Protein AF-A0A254QKP4-F1 (afdb_monomer_lite)

Foldseek 3Di:
DDDDDDDDDPPPPPPPPFDAPDPDDPPLAQDPDDQFWLDEFAEEAQAEEEPQPPDRQDAPCDPVNQVVLQVVVQLQCCQQLVNSYGNPHYYYDGYFYFYADPLLAQAAQVRHGDDPVSHDPVQVRSQVRCCVVVVDPCVVRGQAYEYEYRAHRHNHHNDDVPDQKAQDDDLHYIYGHDDDHSLVVVLRNLVSSVDAAQKFWAAPVRHGDPDPRTDIGGNHDCQHSSHVRRHHDDPSSSVSSCSAPPDPPDPRGDGDDDAQDWDFDFSDRPPDPDGDDTDTDHPPVDPPDDPGDDDDDD

Structure (mmCIF, N/CA/C/O backbone):
data_AF-A0A254QKP4-F1
#
_entry.id   AF-A0A254QKP4-F1
#
loop_
_atom_site.group_PDB
_atom_site.id
_atom_site.type_symbol
_atom_site.label_atom_id
_atom_site.label_alt_id
_atom_site.label_comp_id
_atom_site.label_asym_id
_atom_site.label_entity_id
_atom_site.label_seq_id
_atom_site.pdbx_PDB_ins_code
_atom_site.Cartn_x
_atom_site.Cartn_y
_atom_site.Cartn_z
_atom_site.occupancy
_atom_site.B_iso_or_equiv
_atom_site.auth_seq_id
_atom_site.auth_comp_id
_atom_site.auth_asym_id
_atom_site.auth_atom_id
_atom_site.pdbx_PDB_model_num
ATOM 1 N N . MET A 1 1 ? 60.651 -3.752 -61.348 1.00 38.34 1 MET A N 1
ATOM 2 C CA . MET A 1 1 ? 60.145 -4.858 -60.509 1.00 38.34 1 MET A CA 1
ATOM 3 C C . MET A 1 1 ? 60.264 -4.429 -59.059 1.00 38.34 1 MET A C 1
ATOM 5 O O . MET A 1 1 ? 61.376 -4.367 -58.558 1.00 38.34 1 MET A O 1
ATOM 9 N N . PHE A 1 2 ? 59.153 -4.060 -58.426 1.00 30.05 2 PHE A N 1
ATOM 10 C CA . PHE A 1 2 ? 59.072 -3.836 -56.979 1.00 30.05 2 PHE A CA 1
ATOM 11 C C . PHE A 1 2 ? 58.239 -4.976 -56.385 1.00 30.05 2 PHE A C 1
ATOM 13 O O . PHE A 1 2 ? 57.226 -5.325 -56.997 1.00 30.05 2 PHE A O 1
ATOM 20 N N . PRO A 1 3 ? 58.629 -5.581 -55.250 1.00 44.28 3 PRO A N 1
ATOM 21 C CA . PRO A 1 3 ? 57.813 -6.605 -54.627 1.00 44.28 3 PRO A CA 1
ATOM 22 C C . PRO A 1 3 ? 56.710 -5.934 -53.802 1.00 44.28 3 PRO A C 1
ATOM 24 O O . PRO A 1 3 ? 56.975 -5.080 -52.956 1.00 44.28 3 PRO A O 1
ATOM 27 N N . SER A 1 4 ? 55.462 -6.320 -54.052 1.00 33.72 4 SER A N 1
ATOM 28 C CA . SER A 1 4 ? 54.332 -5.973 -53.193 1.00 33.72 4 SER A CA 1
ATOM 29 C C . SER A 1 4 ? 54.387 -6.828 -51.930 1.00 33.72 4 SER A C 1
ATOM 31 O O . SER A 1 4 ? 54.239 -8.046 -51.990 1.00 33.72 4 SER A O 1
ATOM 33 N N . ILE A 1 5 ? 54.599 -6.185 -50.783 1.00 38.22 5 ILE A N 1
ATOM 34 C CA . ILE A 1 5 ? 54.418 -6.800 -49.468 1.00 38.22 5 ILE A CA 1
ATOM 35 C C . ILE A 1 5 ? 52.927 -6.717 -49.135 1.00 38.22 5 ILE A C 1
ATOM 37 O O . ILE A 1 5 ? 52.384 -5.628 -48.961 1.00 38.22 5 ILE A O 1
ATOM 41 N N . VAL A 1 6 ? 52.263 -7.869 -49.053 1.00 37.41 6 VAL A N 1
ATOM 42 C CA . VAL A 1 6 ? 50.901 -7.984 -48.523 1.00 37.41 6 VAL A CA 1
ATOM 43 C C . VAL A 1 6 ? 51.013 -8.215 -47.016 1.00 37.41 6 VAL A C 1
ATOM 45 O O . VAL A 1 6 ? 51.364 -9.309 -46.580 1.00 37.41 6 VAL A O 1
ATOM 48 N N . LEU A 1 7 ? 50.740 -7.181 -46.214 1.00 35.66 7 LEU A N 1
ATOM 49 C CA . LEU A 1 7 ? 50.496 -7.342 -44.780 1.00 35.66 7 LEU A CA 1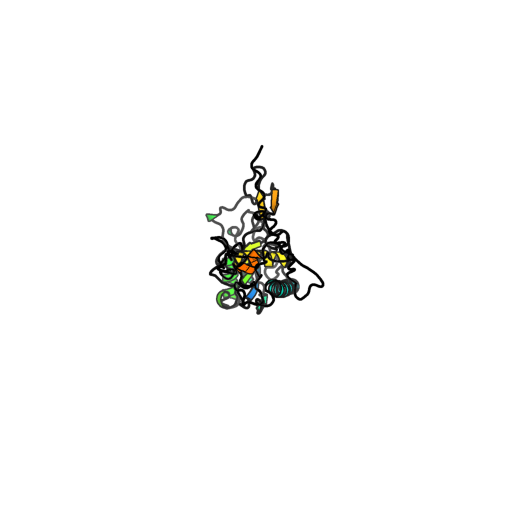
ATOM 50 C C . LEU A 1 7 ? 49.070 -7.873 -44.588 1.00 35.66 7 LEU A C 1
ATOM 52 O O . LEU A 1 7 ? 48.096 -7.141 -44.750 1.00 35.66 7 LEU A O 1
ATOM 56 N N . ALA A 1 8 ? 48.950 -9.149 -44.231 1.00 36.59 8 ALA A N 1
ATOM 57 C CA . ALA A 1 8 ? 47.710 -9.711 -43.717 1.00 36.59 8 ALA A CA 1
ATOM 58 C C . ALA A 1 8 ? 47.585 -9.359 -42.226 1.00 36.59 8 ALA A C 1
ATOM 60 O O . ALA A 1 8 ? 48.159 -10.024 -41.365 1.00 36.59 8 ALA A O 1
ATOM 61 N N . SER A 1 9 ? 46.845 -8.295 -41.919 1.00 37.78 9 SER A N 1
ATOM 62 C CA . SER A 1 9 ? 46.424 -7.998 -40.549 1.00 37.78 9 SER A CA 1
ATOM 63 C C . SER A 1 9 ? 45.329 -8.984 -40.145 1.00 37.78 9 SER A C 1
ATOM 65 O O . SER A 1 9 ? 44.168 -8.826 -40.517 1.00 37.78 9 SER A O 1
ATOM 67 N N . ALA A 1 10 ? 45.696 -10.014 -39.385 1.00 39.50 10 ALA A N 1
ATOM 68 C CA . ALA A 1 10 ? 44.742 -10.885 -38.712 1.00 39.50 10 ALA A CA 1
ATOM 69 C C . ALA A 1 10 ? 44.100 -10.123 -37.541 1.00 39.50 10 ALA A C 1
ATOM 71 O O . ALA A 1 10 ? 44.549 -10.211 -36.398 1.00 39.50 10 ALA A O 1
ATOM 72 N N . LEU A 1 11 ? 43.051 -9.351 -37.836 1.00 35.81 11 LEU A N 1
ATOM 73 C CA . LEU A 1 11 ? 42.113 -8.856 -36.832 1.00 35.81 11 LEU A CA 1
ATOM 74 C C . LEU A 1 11 ? 41.455 -10.073 -36.174 1.00 35.81 11 LEU A C 1
ATOM 76 O O . LEU A 1 11 ? 40.570 -10.705 -36.749 1.00 35.81 11 LEU A O 1
ATOM 80 N N . HIS A 1 12 ? 41.916 -10.420 -34.973 1.00 37.47 12 HIS A N 1
ATOM 81 C CA . HIS A 1 12 ? 41.166 -11.289 -34.077 1.00 37.47 12 HIS A CA 1
ATOM 82 C C . HIS A 1 12 ? 39.896 -10.535 -33.681 1.00 37.47 12 HIS A C 1
ATOM 84 O O . HIS A 1 12 ? 39.898 -9.731 -32.752 1.00 37.47 12 HIS A O 1
ATOM 90 N N . LEU A 1 13 ? 38.819 -10.766 -34.430 1.00 35.00 13 LEU A N 1
ATOM 91 C CA . LEU A 1 13 ? 37.468 -10.416 -34.020 1.00 35.00 13 LEU A CA 1
ATOM 92 C C . LEU A 1 13 ? 37.111 -11.327 -32.846 1.00 35.00 13 LEU A C 1
ATOM 94 O O . LEU A 1 13 ? 36.564 -12.414 -33.025 1.00 35.00 13 LEU A O 1
ATOM 98 N N . THR A 1 14 ? 37.450 -10.907 -31.629 1.00 39.75 14 THR A N 1
ATOM 99 C CA . THR A 1 14 ? 36.710 -11.374 -30.460 1.00 39.75 14 THR A CA 1
ATOM 100 C C . THR A 1 14 ? 35.249 -11.001 -30.703 1.00 39.75 14 THR A C 1
ATOM 102 O O . THR A 1 14 ? 34.983 -9.825 -30.966 1.00 39.75 14 THR A O 1
ATOM 105 N N . PRO A 1 15 ? 34.299 -11.956 -30.677 1.00 40.19 15 PRO A N 1
ATOM 106 C CA . PRO A 1 15 ? 32.891 -11.603 -30.766 1.00 40.19 15 PRO A CA 1
ATOM 107 C C . PRO A 1 15 ? 32.601 -10.579 -29.663 1.00 40.19 15 PRO A C 1
ATOM 109 O O . PRO A 1 15 ? 33.084 -10.778 -28.541 1.00 40.19 15 PRO A O 1
ATOM 112 N N . PRO A 1 16 ? 31.886 -9.478 -29.960 1.00 42.50 16 PRO A N 1
ATOM 113 C CA . PRO A 1 16 ? 31.532 -8.512 -28.937 1.00 42.50 16 PRO A CA 1
ATOM 114 C C . PRO A 1 16 ? 30.811 -9.275 -27.830 1.00 42.50 16 PRO A C 1
ATOM 116 O O . PRO A 1 16 ? 29.767 -9.891 -28.054 1.00 42.50 16 PRO A O 1
ATOM 119 N N . GLN A 1 17 ? 31.417 -9.310 -26.643 1.00 40.50 17 GLN A N 1
ATOM 120 C CA . GLN A 1 17 ? 30.717 -9.768 -25.456 1.00 40.50 17 GLN A CA 1
ATOM 121 C C . GLN A 1 17 ? 29.533 -8.820 -25.288 1.00 40.50 17 GLN A C 1
ATOM 123 O O . GLN A 1 17 ? 29.723 -7.650 -24.964 1.00 40.50 17 GLN A O 1
ATOM 128 N N . GLN A 1 18 ? 28.324 -9.317 -25.556 1.00 41.44 18 GLN A N 1
ATOM 129 C CA . GLN A 1 18 ? 27.081 -8.625 -25.244 1.00 41.44 18 GLN A CA 1
ATOM 130 C C . GLN A 1 18 ? 27.034 -8.402 -23.731 1.00 41.44 18 GLN A C 1
ATOM 132 O O . GLN A 1 18 ? 26.613 -9.269 -22.966 1.00 41.44 18 GLN A O 1
ATOM 137 N N . ALA A 1 19 ? 27.530 -7.254 -23.284 1.00 43.12 19 ALA A N 1
ATOM 138 C CA . ALA A 1 19 ? 27.384 -6.822 -21.910 1.00 43.12 19 ALA A CA 1
ATOM 139 C C . ALA A 1 19 ? 25.929 -6.386 -21.695 1.00 43.12 19 ALA A C 1
ATOM 141 O O . ALA A 1 19 ? 25.354 -5.666 -22.511 1.00 43.12 19 ALA A O 1
ATOM 142 N N . SER A 1 20 ? 25.306 -6.829 -20.605 1.00 39.97 20 SER A N 1
ATOM 143 C CA . SER A 1 20 ? 23.970 -6.373 -20.221 1.00 39.97 20 SER A CA 1
ATOM 144 C C . SER A 1 20 ? 23.995 -4.885 -19.857 1.00 39.97 20 SER A C 1
ATOM 146 O O . SER A 1 20 ? 24.768 -4.495 -18.982 1.00 39.97 20 SER A O 1
ATOM 148 N N . VAL A 1 21 ? 23.110 -4.074 -20.458 1.00 43.16 21 VAL A N 1
ATOM 149 C CA . VAL A 1 21 ? 22.977 -2.616 -20.192 1.00 43.16 21 VAL A CA 1
ATOM 150 C C . VAL A 1 21 ? 22.695 -2.322 -18.732 1.00 43.16 21 VAL A C 1
ATOM 152 O O . VAL A 1 21 ? 23.103 -1.295 -18.205 1.00 43.16 21 VAL A O 1
ATOM 155 N N . PHE A 1 22 ? 22.006 -3.241 -18.064 1.00 40.94 22 PHE A N 1
ATOM 156 C CA . PHE A 1 22 ? 21.721 -3.111 -16.655 1.00 40.94 22 PHE A CA 1
ATOM 157 C C . PHE A 1 22 ? 22.429 -4.212 -15.873 1.00 40.94 22 PHE A C 1
ATOM 159 O O . PHE A 1 22 ? 21.873 -5.277 -15.602 1.00 40.94 22 PHE A O 1
ATOM 166 N N . THR A 1 23 ? 23.678 -3.934 -15.510 1.00 42.44 23 THR A N 1
ATOM 167 C CA . THR A 1 23 ? 24.326 -4.637 -14.405 1.00 42.44 23 THR A CA 1
ATOM 168 C C . THR A 1 23 ? 24.043 -3.805 -13.157 1.00 42.44 23 THR A C 1
ATOM 170 O O . THR A 1 23 ? 24.632 -2.734 -13.031 1.00 42.44 23 THR A O 1
ATOM 173 N N . PRO A 1 24 ? 23.114 -4.212 -12.270 1.00 42.28 24 PRO A N 1
ATOM 174 C CA . PRO A 1 24 ? 22.868 -3.478 -11.034 1.00 42.28 24 PRO A CA 1
ATOM 175 C C . PRO A 1 24 ? 24.194 -3.231 -10.313 1.00 42.28 24 PRO A C 1
ATOM 177 O O . PRO A 1 24 ? 24.930 -4.192 -10.069 1.00 42.28 24 PRO A O 1
ATOM 180 N N . GLU A 1 25 ? 24.485 -1.979 -9.948 1.00 45.53 25 GLU A N 1
ATOM 181 C CA . GLU A 1 25 ? 25.622 -1.699 -9.070 1.00 45.53 25 GLU A CA 1
ATOM 182 C C . GLU A 1 25 ? 25.515 -2.557 -7.793 1.00 45.53 25 GLU A C 1
ATOM 184 O O . GLU A 1 25 ? 24.400 -2.934 -7.389 1.00 45.53 25 GLU A O 1
ATOM 189 N N . PRO A 1 26 ? 26.641 -2.891 -7.135 1.00 37.62 26 PRO A N 1
ATOM 190 C CA . PRO A 1 26 ? 26.638 -3.576 -5.846 1.00 37.62 26 PRO A CA 1
ATOM 191 C C . PRO A 1 26 ? 25.708 -2.873 -4.834 1.00 37.62 26 PRO A C 1
ATOM 193 O O . PRO A 1 26 ? 26.067 -1.871 -4.232 1.00 37.62 26 PRO A O 1
ATOM 196 N N . GLY A 1 27 ? 24.483 -3.389 -4.667 1.00 46.75 27 GLY A N 1
ATOM 197 C CA . GLY A 1 27 ? 23.422 -2.749 -3.873 1.00 46.75 27 GLY A CA 1
ATOM 198 C C . GLY A 1 27 ? 22.015 -2.880 -4.472 1.00 46.75 27 GLY A C 1
ATOM 199 O O . GLY A 1 27 ? 21.040 -2.982 -3.731 1.00 46.75 27 GLY A O 1
ATOM 200 N N . TYR A 1 28 ? 21.895 -3.012 -5.798 1.00 55.97 28 TYR A N 1
ATOM 201 C CA . TYR A 1 28 ? 20.612 -3.170 -6.505 1.00 55.97 28 TYR A CA 1
ATOM 202 C C . TYR A 1 28 ? 20.231 -4.633 -6.774 1.00 55.97 28 TYR A C 1
ATOM 204 O O . TYR A 1 28 ? 19.551 -4.959 -7.752 1.00 55.97 28 TYR A O 1
ATOM 212 N N . GLN A 1 29 ? 20.671 -5.549 -5.909 1.00 62.03 29 GLN A N 1
ATOM 213 C CA . GLN A 1 29 ? 20.284 -6.952 -6.025 1.00 62.03 29 GLN A CA 1
ATOM 214 C C . GLN A 1 29 ? 18.762 -7.091 -5.918 1.00 62.03 29 GLN A C 1
ATOM 216 O O . GLN A 1 29 ? 18.110 -6.397 -5.129 1.00 62.03 29 GLN A O 1
ATOM 221 N N . ARG A 1 30 ? 18.197 -8.020 -6.699 1.00 66.12 30 ARG A N 1
ATOM 222 C CA . ARG A 1 30 ? 16.796 -8.418 -6.532 1.00 66.12 30 ARG A CA 1
ATOM 223 C C . ARG A 1 30 ? 16.612 -8.859 -5.074 1.00 66.12 30 ARG A C 1
ATOM 225 O O . ARG A 1 30 ? 17.351 -9.743 -4.627 1.00 66.12 30 ARG A O 1
ATOM 232 N N . PRO A 1 31 ? 15.712 -8.227 -4.303 1.00 60.78 31 PRO A N 1
ATOM 233 C CA . PRO A 1 31 ? 15.546 -8.563 -2.899 1.00 60.78 31 PRO A CA 1
ATOM 234 C C . PRO A 1 31 ? 15.196 -10.050 -2.759 1.00 60.78 31 PRO A C 1
ATOM 236 O O . PRO A 1 31 ? 14.347 -10.572 -3.476 1.00 60.78 31 PRO A O 1
ATOM 239 N N . LYS A 1 32 ? 15.847 -10.745 -1.815 1.00 56.53 32 LYS A N 1
ATOM 240 C CA . LYS A 1 32 ? 15.646 -12.191 -1.571 1.00 56.53 32 LYS A CA 1
ATOM 241 C C . LYS A 1 32 ? 14.238 -12.552 -1.038 1.00 56.53 32 LYS A C 1
ATOM 243 O O . LYS A 1 32 ? 13.942 -13.727 -0.876 1.00 56.53 32 LYS A O 1
ATOM 248 N N . ASN A 1 33 ? 13.382 -11.564 -0.760 1.00 49.22 33 ASN A N 1
ATOM 249 C CA . ASN A 1 33 ? 12.117 -11.638 -0.010 1.00 49.22 33 ASN A CA 1
ATOM 250 C C . ASN A 1 33 ? 11.083 -10.689 -0.672 1.00 49.22 33 ASN A C 1
ATOM 252 O O . ASN A 1 33 ? 11.500 -9.609 -1.071 1.00 49.22 33 ASN A O 1
ATOM 256 N N . ARG A 1 34 ? 9.753 -10.894 -0.792 1.00 56.41 34 ARG A N 1
ATOM 257 C CA . ARG A 1 34 ? 8.780 -12.003 -0.538 1.00 56.41 34 ARG A CA 1
ATOM 258 C C . ARG A 1 34 ? 7.600 -12.020 -1.559 1.00 56.41 34 ARG A C 1
ATOM 260 O O . ARG A 1 34 ? 6.808 -12.967 -1.564 1.00 56.41 34 ARG A O 1
ATOM 267 N N . ILE A 1 35 ? 7.470 -10.992 -2.409 1.00 62.66 35 ILE A N 1
ATOM 268 C CA . ILE A 1 35 ? 6.497 -10.884 -3.521 1.00 62.66 35 ILE A CA 1
ATOM 269 C C . ILE A 1 35 ? 7.227 -10.337 -4.757 1.00 62.66 35 ILE A C 1
ATOM 271 O O . ILE A 1 35 ? 6.894 -9.280 -5.269 1.00 62.66 35 ILE A O 1
ATOM 275 N N . ALA A 1 36 ? 8.304 -10.993 -5.179 1.00 63.81 36 ALA A N 1
ATOM 276 C CA . ALA A 1 36 ? 8.985 -10.661 -6.429 1.00 63.81 36 ALA A CA 1
ATOM 277 C C . ALA A 1 36 ? 8.576 -11.650 -7.528 1.00 63.81 36 ALA A C 1
ATOM 279 O O . ALA A 1 36 ? 8.119 -12.755 -7.228 1.00 63.81 36 ALA A O 1
ATOM 280 N N . GLY A 1 37 ? 8.769 -11.257 -8.785 1.00 66.75 37 GLY A N 1
ATOM 281 C CA . GLY A 1 37 ? 8.562 -12.109 -9.950 1.00 66.75 37 GLY A CA 1
ATOM 282 C C . GLY A 1 37 ? 7.114 -12.177 -10.433 1.00 66.75 37 GLY A C 1
ATOM 283 O O . GLY A 1 37 ? 6.413 -11.168 -10.509 1.00 66.75 37 GLY A O 1
ATOM 284 N N . ASP A 1 38 ? 6.703 -13.384 -10.802 1.00 69.38 38 ASP A N 1
ATOM 285 C CA . ASP A 1 38 ? 5.417 -13.754 -11.400 1.00 69.38 38 ASP A CA 1
ATOM 286 C C . ASP A 1 38 ? 4.353 -14.165 -10.366 1.00 69.38 38 ASP A C 1
ATOM 288 O O . ASP A 1 38 ? 3.283 -14.685 -10.692 1.00 69.38 38 ASP A O 1
ATOM 292 N N . LYS A 1 39 ? 4.643 -13.946 -9.080 1.00 78.25 39 LYS A N 1
ATOM 293 C CA . LYS A 1 39 ? 3.757 -14.345 -7.993 1.00 78.25 39 LYS A CA 1
ATOM 294 C C . LYS A 1 39 ? 2.439 -13.577 -8.059 1.00 78.25 39 LYS A C 1
ATOM 296 O O . LYS A 1 39 ? 2.411 -12.349 -8.042 1.00 78.25 39 LYS A O 1
ATOM 301 N N . ALA A 1 40 ? 1.334 -14.308 -8.001 1.00 87.56 40 ALA A N 1
ATOM 302 C CA . ALA A 1 40 ? 0.028 -13.709 -7.804 1.00 87.56 40 ALA A CA 1
ATOM 303 C C . ALA A 1 40 ? -0.104 -13.169 -6.367 1.00 87.56 40 ALA A C 1
ATOM 305 O O . ALA A 1 40 ? 0.001 -13.917 -5.394 1.00 87.56 40 ALA A O 1
ATOM 306 N N . MET A 1 41 ? -0.324 -11.863 -6.230 1.00 90.50 41 MET A N 1
ATOM 307 C CA . MET A 1 41 ? -0.433 -11.175 -4.947 1.00 90.50 41 MET A CA 1
ATOM 308 C C . MET A 1 41 ? -1.851 -11.293 -4.382 1.00 90.50 41 MET A C 1
ATOM 310 O O . MET A 1 41 ? -2.836 -11.153 -5.109 1.00 90.50 41 MET A O 1
ATOM 314 N N . ARG A 1 42 ? -1.954 -11.527 -3.073 1.00 93.69 42 ARG A N 1
ATOM 315 C CA . ARG A 1 42 ? -3.219 -11.575 -2.332 1.00 93.69 42 ARG A CA 1
ATOM 316 C C . ARG A 1 42 ? -3.251 -10.432 -1.319 1.00 93.69 42 ARG A C 1
ATOM 318 O O . ARG A 1 42 ? -2.373 -10.359 -0.458 1.00 93.69 42 ARG A O 1
ATOM 325 N N . ILE A 1 43 ? -4.240 -9.548 -1.418 1.00 94.38 43 ILE A N 1
ATOM 326 C CA . ILE A 1 43 ? -4.377 -8.347 -0.581 1.00 94.38 43 ILE A CA 1
ATOM 327 C C . ILE A 1 43 ? -5.637 -8.451 0.284 1.00 94.38 43 ILE A C 1
ATOM 329 O O . ILE A 1 43 ? -6.678 -8.904 -0.184 1.00 94.38 43 ILE A O 1
ATOM 333 N N . ILE A 1 44 ? -5.572 -7.978 1.526 1.00 95.75 44 ILE A N 1
ATOM 334 C CA . ILE A 1 44 ? -6.763 -7.695 2.332 1.00 95.75 44 ILE A CA 1
ATOM 335 C C . ILE A 1 44 ? -6.762 -6.243 2.824 1.00 95.75 44 ILE A C 1
ATOM 337 O O . ILE A 1 44 ? -5.774 -5.787 3.404 1.00 95.75 44 ILE A O 1
ATOM 341 N N . PHE A 1 45 ? -7.877 -5.527 2.634 1.00 95.50 45 PHE A N 1
ATOM 342 C CA . PHE A 1 45 ? -8.169 -4.279 3.346 1.00 95.50 45 PHE A CA 1
ATOM 343 C C . PHE A 1 45 ? -8.882 -4.613 4.657 1.00 95.50 45 PHE A C 1
ATOM 345 O O . PHE A 1 45 ? -10.077 -4.915 4.695 1.00 95.50 45 PHE A O 1
ATOM 352 N N . LEU A 1 46 ? -8.115 -4.566 5.745 1.00 95.06 46 LEU A N 1
ATOM 353 C CA . LEU A 1 46 ? -8.593 -4.784 7.098 1.00 95.06 46 LEU A CA 1
ATOM 354 C C . LEU A 1 46 ? -9.158 -3.472 7.646 1.00 95.06 46 LEU A C 1
ATOM 356 O O . LEU A 1 46 ? -8.414 -2.590 8.081 1.00 95.06 46 LEU A O 1
ATOM 360 N N . ARG A 1 47 ? -10.482 -3.337 7.619 1.00 94.75 47 ARG A N 1
ATOM 361 C CA . ARG A 1 47 ? -11.173 -2.166 8.160 1.00 94.75 47 ARG A CA 1
ATOM 362 C C . ARG A 1 47 ? -11.258 -2.254 9.663 1.00 94.75 47 ARG A C 1
ATOM 364 O O . ARG A 1 47 ? -11.675 -3.272 10.206 1.00 94.75 47 ARG A O 1
ATOM 371 N N . THR A 1 48 ? -10.898 -1.168 10.329 1.00 93.31 48 THR A N 1
ATOM 372 C CA . THR A 1 48 ? -10.841 -1.134 11.788 1.00 93.31 48 THR A CA 1
ATOM 373 C C . THR A 1 48 ? -11.452 0.133 12.352 1.00 93.31 48 THR A C 1
ATOM 375 O O . THR A 1 48 ? -11.352 1.200 11.745 1.00 93.31 48 THR A O 1
ATOM 378 N N . SER A 1 49 ? -12.050 0.003 13.531 1.00 92.31 49 SER A N 1
ATOM 379 C CA . SER A 1 49 ? -12.535 1.116 14.347 1.00 92.31 49 SER A CA 1
ATOM 380 C C . SER A 1 49 ? -12.118 0.898 15.794 1.00 92.31 49 SER A C 1
ATOM 382 O O . SER A 1 49 ? -12.013 -0.245 16.249 1.00 92.31 49 SER A O 1
ATOM 384 N N . PHE A 1 50 ? -11.883 1.981 16.524 1.00 91.69 50 PHE A N 1
ATOM 385 C CA . PHE A 1 50 ? -11.623 1.888 17.951 1.00 91.69 50 PHE A CA 1
ATOM 386 C C . PHE A 1 50 ? -12.930 1.646 18.700 1.00 91.69 50 PHE A C 1
ATOM 388 O O . PHE A 1 50 ? -13.966 2.195 18.343 1.00 91.69 50 PHE A O 1
ATOM 395 N N . GLU A 1 51 ? -12.890 0.850 19.769 1.00 91.44 51 GLU A N 1
ATOM 396 C CA . GLU A 1 51 ? -14.065 0.553 20.609 1.00 91.44 51 GLU A CA 1
ATOM 397 C C . GLU A 1 51 ? -14.785 1.800 21.138 1.00 91.44 51 GLU A C 1
ATOM 399 O O . GLU A 1 51 ? -15.961 1.732 21.480 1.00 91.44 51 GLU A O 1
ATOM 404 N N . ASN A 1 52 ? -14.077 2.926 21.216 1.00 88.19 52 ASN A N 1
ATOM 405 C CA . ASN A 1 52 ? -14.586 4.185 21.735 1.00 88.19 52 ASN A CA 1
ATOM 406 C C . ASN A 1 52 ? -14.915 5.225 20.655 1.00 88.19 52 ASN A C 1
ATOM 408 O O . ASN A 1 52 ? -15.106 6.394 20.998 1.00 88.19 52 ASN A O 1
ATOM 412 N N . ASP A 1 53 ? -14.925 4.827 19.382 1.00 87.88 53 ASP A N 1
ATOM 413 C CA . ASP A 1 53 ? -15.519 5.642 18.326 1.00 87.88 53 ASP A CA 1
ATOM 414 C C . ASP A 1 53 ? -17.026 5.810 18.586 1.00 87.88 53 ASP A C 1
ATOM 416 O O . ASP A 1 53 ? -17.654 4.962 19.222 1.00 87.88 53 ASP A O 1
ATOM 420 N N . SER A 1 54 ? -17.621 6.902 18.092 1.00 86.56 54 SER A N 1
ATOM 421 C CA . SER A 1 54 ? -19.061 7.164 18.265 1.00 86.56 54 SER A CA 1
ATOM 422 C C . SER A 1 54 ? -19.935 6.058 17.669 1.00 86.56 54 SER A C 1
ATOM 424 O O . SER A 1 54 ? -21.022 5.796 18.174 1.00 86.56 54 SER A O 1
ATOM 426 N N . ASP A 1 55 ? -19.437 5.406 16.616 1.00 89.81 55 ASP A N 1
ATOM 427 C CA . ASP A 1 55 ? -19.967 4.155 16.089 1.00 89.81 55 ASP A CA 1
ATOM 428 C C . ASP A 1 55 ? -18.802 3.229 15.676 1.00 89.81 55 ASP A C 1
ATOM 430 O O . ASP A 1 55 ? -18.241 3.388 14.589 1.00 89.81 55 ASP A O 1
ATOM 434 N N . PRO A 1 56 ? -18.423 2.245 16.514 1.00 88.56 56 PRO A N 1
ATOM 435 C CA . PRO A 1 56 ? -17.314 1.335 16.233 1.00 88.56 56 PRO A CA 1
ATOM 436 C C . PRO A 1 56 ? -17.663 0.257 15.193 1.00 88.56 56 PRO A C 1
ATOM 438 O O . PRO A 1 56 ? -16.851 -0.633 14.932 1.00 88.56 56 PRO A O 1
ATOM 441 N N . THR A 1 57 ? -18.886 0.265 14.651 1.00 91.19 57 THR A N 1
ATOM 442 C CA . THR A 1 57 ? -19.322 -0.654 13.588 1.00 91.19 57 THR A CA 1
ATOM 443 C C . THR A 1 57 ? -19.171 -0.052 12.195 1.00 91.19 57 THR A C 1
ATOM 445 O O . THR A 1 57 ? -19.206 -0.782 11.205 1.00 91.19 57 THR A O 1
ATOM 448 N N . VAL A 1 58 ? -18.934 1.259 12.113 1.00 88.94 58 VAL A N 1
ATOM 449 C CA . VAL A 1 58 ? -18.763 1.991 10.862 1.00 88.94 58 VAL A CA 1
ATOM 450 C C . VAL A 1 58 ? -17.285 2.283 10.645 1.00 88.94 58 VAL A C 1
ATOM 452 O O . VAL A 1 58 ? -16.587 2.761 11.530 1.00 88.94 58 VAL A O 1
ATOM 455 N N . SER A 1 59 ? -16.801 2.032 9.431 1.00 90.19 59 SER A N 1
ATOM 456 C CA . SER A 1 59 ? -15.510 2.539 8.974 1.00 90.19 59 SER A CA 1
ATOM 457 C C . SER A 1 59 ? -15.760 3.666 7.991 1.00 90.19 59 SER A C 1
ATOM 459 O O . SER A 1 59 ? -16.608 3.537 7.111 1.00 90.19 59 SER A O 1
ATOM 461 N N . ARG A 1 60 ? -14.979 4.746 8.070 1.00 89.19 60 ARG A N 1
ATOM 462 C CA . ARG A 1 60 ? -14.988 5.767 7.019 1.00 89.19 60 ARG A CA 1
ATOM 463 C C . ARG A 1 60 ? -14.627 5.182 5.655 1.00 89.19 60 ARG A C 1
ATOM 465 O O . ARG A 1 60 ? -15.052 5.741 4.657 1.00 89.19 60 ARG A O 1
ATOM 472 N N . HIS A 1 61 ? -13.854 4.096 5.606 1.00 90.81 61 HIS A N 1
ATOM 473 C CA . HIS A 1 61 ? -13.461 3.417 4.371 1.00 90.81 61 HIS A CA 1
ATOM 474 C C . HIS A 1 61 ? -14.573 2.457 3.945 1.00 90.81 61 HIS A C 1
ATOM 476 O O . HIS A 1 61 ? -14.722 1.366 4.507 1.00 90.81 61 HIS A O 1
ATOM 482 N N . SER A 1 62 ? -15.393 2.882 2.987 1.00 92.38 62 SER A N 1
ATOM 483 C CA . SER A 1 62 ? -16.534 2.086 2.524 1.00 92.38 62 SER A CA 1
ATOM 484 C C . SER A 1 62 ? -16.092 0.881 1.686 1.00 92.38 62 SER A C 1
ATOM 486 O O . SER A 1 62 ? -15.009 0.881 1.102 1.00 92.38 62 SER A O 1
ATOM 488 N N . ASP A 1 63 ? -16.946 -0.145 1.590 1.00 94.12 63 ASP A N 1
ATOM 489 C CA . ASP A 1 63 ? -16.700 -1.294 0.705 1.00 94.12 63 ASP A CA 1
ATOM 490 C C . ASP A 1 63 ? -16.478 -0.854 -0.745 1.00 94.12 63 ASP A C 1
ATOM 492 O O . ASP A 1 63 ? -15.567 -1.348 -1.400 1.00 94.12 63 ASP A O 1
ATOM 496 N N . ALA A 1 64 ? -17.299 0.076 -1.240 1.00 95.00 64 ALA A N 1
ATOM 497 C CA . ALA A 1 64 ? -17.239 0.545 -2.620 1.00 95.00 64 ALA A CA 1
ATOM 498 C C . ALA A 1 64 ? -15.894 1.220 -2.934 1.00 95.00 64 ALA A C 1
ATOM 500 O O . ALA A 1 64 ? -15.224 0.823 -3.883 1.00 95.00 64 ALA A O 1
ATOM 501 N N . GLU A 1 65 ? -15.452 2.158 -2.089 1.00 93.25 65 GLU A N 1
ATOM 502 C CA . GLU A 1 65 ? -14.150 2.830 -2.246 1.00 93.25 65 GLU A CA 1
ATOM 503 C C . GLU A 1 65 ? -12.989 1.828 -2.212 1.00 93.25 65 GLU A C 1
ATOM 505 O O . GLU A 1 65 ? -12.036 1.918 -2.980 1.00 93.25 65 GLU A O 1
ATOM 510 N N . MET A 1 66 ? -13.062 0.851 -1.310 1.00 94.31 66 MET A N 1
ATOM 511 C CA . MET A 1 66 ? -12.028 -0.169 -1.165 1.00 94.31 66 MET A CA 1
ATOM 512 C C . MET A 1 66 ? -11.985 -1.133 -2.357 1.00 94.31 66 MET A C 1
ATOM 514 O O . MET A 1 66 ? -10.902 -1.577 -2.736 1.00 94.31 66 MET A O 1
ATOM 518 N N . ARG A 1 67 ? -13.127 -1.424 -2.992 1.00 95.44 67 ARG A N 1
ATOM 519 C CA . ARG A 1 67 ? -13.171 -2.183 -4.253 1.00 95.44 67 ARG A CA 1
ATOM 520 C C . ARG A 1 67 ? -12.528 -1.407 -5.391 1.00 95.44 67 ARG A C 1
ATOM 522 O O . ARG A 1 67 ? -11.669 -1.967 -6.062 1.00 95.44 67 ARG A O 1
ATOM 529 N N . GLU A 1 68 ? -12.856 -0.126 -5.533 1.00 95.44 68 GLU A N 1
ATOM 530 C CA . GLU A 1 68 ? -12.255 0.743 -6.551 1.00 95.44 68 GLU A CA 1
ATOM 531 C C . GLU A 1 68 ? -10.726 0.802 -6.403 1.00 95.44 68 GLU A C 1
ATOM 533 O O . GLU A 1 68 ? -9.988 0.622 -7.373 1.00 95.44 68 GLU A O 1
ATOM 538 N N . VAL A 1 69 ? -10.224 0.963 -5.172 1.00 93.62 69 VAL A N 1
ATOM 539 C CA . VAL A 1 69 ? -8.780 0.907 -4.895 1.00 93.62 69 VAL A CA 1
ATOM 540 C C . VAL A 1 69 ? -8.192 -0.455 -5.274 1.00 93.62 69 VAL A C 1
ATOM 542 O O . VAL A 1 69 ? -7.137 -0.504 -5.906 1.00 93.62 69 VAL A O 1
ATOM 545 N N . GLY A 1 70 ? -8.849 -1.559 -4.913 1.00 93.88 70 GLY A N 1
ATOM 546 C CA . GLY A 1 70 ? -8.394 -2.912 -5.247 1.00 93.88 70 GLY A CA 1
ATOM 547 C C . GLY A 1 70 ? -8.317 -3.165 -6.757 1.00 93.88 70 GLY A C 1
ATOM 548 O O . GLY A 1 70 ? -7.325 -3.710 -7.246 1.00 93.88 70 GLY A O 1
ATOM 549 N N . GLU A 1 71 ? -9.319 -2.724 -7.515 1.00 94.69 71 GLU A N 1
ATOM 550 C CA . GLU A 1 71 ? -9.369 -2.825 -8.980 1.00 94.69 71 GLU A CA 1
ATOM 551 C C . GLU A 1 71 ? -8.289 -1.966 -9.649 1.00 94.69 71 GLU A C 1
ATOM 553 O O . GLU A 1 71 ? -7.586 -2.433 -10.555 1.00 94.69 71 GLU A O 1
ATOM 558 N N . ALA A 1 72 ? -8.091 -0.740 -9.155 1.00 94.06 72 ALA A N 1
ATOM 559 C CA . ALA A 1 72 ? -7.034 0.146 -9.623 1.00 94.06 72 ALA A CA 1
ATOM 560 C C . ALA A 1 72 ? -5.643 -0.447 -9.358 1.00 94.06 72 ALA A C 1
ATOM 562 O O . ALA A 1 72 ? -4.806 -0.459 -10.259 1.00 94.06 72 ALA A O 1
ATOM 563 N N . LEU A 1 73 ? -5.401 -1.013 -8.169 1.00 93.25 73 LEU A N 1
ATOM 564 C CA . LEU A 1 73 ? -4.149 -1.711 -7.858 1.00 93.25 73 LEU A CA 1
ATOM 565 C C . LEU A 1 73 ? -3.946 -2.943 -8.739 1.00 93.25 73 LEU A C 1
ATOM 567 O O . LEU A 1 73 ? -2.836 -3.177 -9.209 1.00 93.25 73 LEU A O 1
ATOM 571 N N . THR A 1 74 ? -5.004 -3.715 -8.991 1.00 92.94 74 THR A N 1
ATOM 572 C CA . THR A 1 74 ? -4.952 -4.889 -9.872 1.00 92.94 74 THR A CA 1
ATOM 573 C C . THR A 1 74 ? -4.500 -4.493 -11.272 1.00 92.94 74 THR A C 1
ATOM 575 O O . THR A 1 74 ? -3.557 -5.076 -11.810 1.00 92.94 74 THR A O 1
ATOM 578 N N . SER A 1 75 ? -5.138 -3.467 -11.837 1.00 92.06 75 SER A N 1
ATOM 579 C CA . SER A 1 75 ? -4.812 -2.938 -13.162 1.00 92.06 75 SER A CA 1
ATOM 580 C C . SER A 1 75 ? -3.402 -2.360 -13.194 1.00 92.06 75 SER A C 1
ATOM 582 O O . SER A 1 75 ? -2.608 -2.713 -14.064 1.00 92.06 75 SER A O 1
ATOM 584 N N . PHE A 1 76 ? -3.057 -1.544 -12.196 1.00 91.06 76 PHE A N 1
ATOM 585 C CA . PHE A 1 76 ? -1.740 -0.942 -12.063 1.00 91.06 76 PHE A CA 1
ATOM 586 C C . PHE A 1 76 ? -0.646 -2.009 -12.030 1.00 91.06 76 PHE A C 1
ATOM 588 O O . PHE A 1 76 ? 0.222 -2.013 -12.896 1.00 91.06 76 PHE A O 1
ATOM 595 N N . PHE A 1 77 ? -0.702 -2.966 -11.103 1.00 90.31 77 PHE A N 1
ATOM 596 C CA . PHE A 1 77 ? 0.330 -3.995 -10.989 1.00 90.31 77 PHE A CA 1
ATOM 597 C C . PHE A 1 77 ? 0.406 -4.907 -12.211 1.00 90.31 77 PHE A C 1
ATOM 599 O O . PHE A 1 77 ? 1.512 -5.271 -12.609 1.00 90.31 77 PHE A O 1
ATOM 606 N N . LYS A 1 78 ? -0.726 -5.222 -12.852 1.00 87.38 78 LYS A N 1
ATOM 607 C CA . LYS A 1 78 ? -0.736 -5.954 -14.123 1.00 87.38 78 LYS A CA 1
ATOM 608 C C . LYS A 1 78 ? 0.016 -5.187 -15.211 1.00 87.38 78 LYS A C 1
ATOM 610 O O . LYS A 1 78 ? 0.833 -5.777 -15.906 1.00 87.38 78 LYS A O 1
ATOM 615 N N . ILE A 1 79 ? -0.215 -3.883 -15.340 1.00 84.94 79 ILE A N 1
ATOM 616 C CA . ILE A 1 79 ? 0.472 -3.040 -16.328 1.00 84.94 79 ILE A CA 1
ATOM 617 C C . ILE A 1 79 ? 1.963 -2.915 -15.993 1.00 84.94 79 ILE A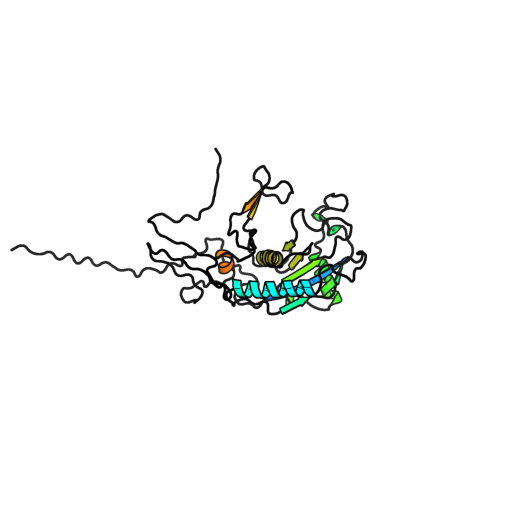 C 1
ATOM 619 O O . ILE A 1 79 ? 2.807 -3.192 -16.839 1.00 84.94 79 ILE A O 1
ATOM 623 N N . GLN A 1 80 ? 2.298 -2.548 -14.752 1.00 85.06 80 GLN A N 1
ATOM 624 C CA . GLN A 1 80 ? 3.681 -2.300 -14.327 1.00 85.06 80 GLN A CA 1
ATOM 625 C C . GLN A 1 80 ? 4.581 -3.531 -14.433 1.00 85.06 80 GLN A C 1
ATOM 627 O O . GLN A 1 80 ? 5.785 -3.402 -14.649 1.00 85.06 80 GLN A O 1
ATOM 632 N N . SER A 1 81 ? 3.996 -4.715 -14.265 1.00 83.31 81 SER A N 1
ATOM 633 C CA . SER A 1 81 ? 4.703 -5.989 -14.341 1.00 83.31 81 SER A CA 1
ATOM 634 C C . SER A 1 81 ? 4.672 -6.637 -15.727 1.00 83.31 81 SER A C 1
ATOM 636 O O . SER A 1 81 ? 5.110 -7.775 -15.870 1.00 83.31 81 SER A O 1
ATOM 638 N N . TYR A 1 82 ? 4.127 -5.963 -16.745 1.00 79.25 82 TYR A N 1
ATOM 639 C CA . TYR A 1 82 ? 3.904 -6.543 -18.078 1.00 79.25 82 TYR A CA 1
ATOM 640 C C . TYR A 1 82 ? 3.106 -7.855 -18.032 1.00 79.25 82 TYR A C 1
ATOM 642 O O . TYR A 1 82 ? 3.385 -8.818 -18.742 1.00 79.25 82 TYR A O 1
ATOM 650 N N . GLY A 1 83 ? 2.114 -7.900 -17.147 1.00 81.50 83 GLY A N 1
ATOM 651 C CA . GLY A 1 83 ? 1.230 -9.038 -16.945 1.00 81.50 83 GLY A CA 1
ATOM 652 C C . GLY A 1 83 ? 1.813 -10.161 -16.093 1.00 81.50 83 GLY A C 1
ATOM 653 O O . GLY A 1 83 ? 1.093 -11.124 -15.838 1.00 81.50 83 GLY A O 1
ATOM 654 N N . THR A 1 84 ? 3.063 -10.067 -15.626 1.00 79.50 84 THR A N 1
ATOM 655 C CA . THR A 1 84 ? 3.672 -11.158 -14.849 1.00 79.50 84 THR A CA 1
ATOM 656 C C . THR A 1 84 ? 3.138 -11.205 -13.426 1.00 79.50 84 THR A C 1
ATOM 658 O O . THR A 1 84 ? 3.021 -12.277 -12.851 1.00 79.50 84 THR A O 1
ATOM 661 N N . MET A 1 85 ? 2.786 -10.056 -12.855 1.00 85.75 85 MET A N 1
ATOM 662 C CA . MET A 1 85 ? 2.169 -9.959 -11.542 1.00 85.75 85 MET A CA 1
ATOM 663 C C . MET A 1 85 ? 0.694 -9.597 -11.678 1.00 85.75 85 MET A C 1
ATOM 665 O O . MET A 1 85 ? 0.303 -8.708 -12.433 1.00 85.75 85 MET A O 1
ATOM 669 N N . THR A 1 86 ? -0.137 -10.262 -10.886 1.00 85.94 86 THR A N 1
ATOM 670 C CA . THR A 1 86 ? -1.566 -9.968 -10.778 1.00 85.94 86 THR A CA 1
ATOM 671 C C . THR A 1 86 ? -1.973 -9.921 -9.315 1.00 85.94 86 THR A C 1
ATOM 673 O O . THR A 1 86 ? -1.356 -10.569 -8.468 1.00 85.94 86 THR A O 1
ATOM 676 N N . VAL A 1 87 ? -3.023 -9.165 -9.003 1.00 91.81 87 VAL A N 1
ATOM 677 C CA . VAL A 1 87 ? -3.707 -9.277 -7.712 1.00 91.81 87 VAL A CA 1
ATOM 678 C C . VAL A 1 87 ? -4.766 -10.365 -7.871 1.00 91.81 87 VAL A C 1
ATOM 680 O O . VAL A 1 87 ? -5.840 -10.121 -8.409 1.00 91.81 87 VAL A O 1
ATOM 683 N N . SER A 1 88 ? -4.433 -11.594 -7.477 1.00 92.06 88 SER A N 1
ATOM 684 C CA . SER A 1 88 ? -5.322 -12.760 -7.656 1.00 92.06 88 SER A CA 1
ATOM 685 C C . SER A 1 88 ? -6.464 -12.808 -6.657 1.00 92.06 88 SER A C 1
ATOM 687 O O . SER A 1 88 ? -7.497 -13.421 -6.914 1.00 92.06 88 SER A O 1
ATOM 689 N N . LYS A 1 89 ? -6.259 -12.192 -5.495 1.00 94.12 89 LYS A N 1
ATOM 690 C CA . LYS A 1 89 ? -7.226 -12.162 -4.412 1.00 94.12 89 LYS A CA 1
ATOM 691 C C . LYS A 1 89 ? -7.191 -10.787 -3.785 1.00 94.12 89 LYS A C 1
ATOM 693 O O . LYS A 1 89 ? -6.125 -10.299 -3.409 1.00 94.12 89 LYS A O 1
ATOM 698 N N . PHE A 1 90 ? -8.362 -10.195 -3.642 1.00 93.56 90 PHE A N 1
ATOM 699 C CA . PHE A 1 90 ? -8.532 -8.979 -2.882 1.00 93.56 90 PHE A CA 1
ATOM 700 C C . PHE A 1 90 ? -9.794 -9.095 -2.020 1.00 93.56 90 PHE A C 1
ATOM 702 O O . PHE A 1 90 ? -10.873 -9.390 -2.533 1.00 93.56 90 PHE A O 1
ATOM 709 N N . GLU A 1 91 ? -9.647 -8.901 -0.709 1.00 96.25 91 GLU A N 1
ATOM 710 C CA . GLU A 1 91 ? -10.748 -8.973 0.252 1.00 96.25 91 GLU A CA 1
ATOM 711 C C . GLU A 1 91 ? -10.886 -7.695 1.081 1.00 96.25 91 GLU A C 1
ATOM 713 O O . GLU A 1 91 ? -9.910 -7.009 1.382 1.00 96.25 91 GLU A O 1
ATOM 718 N N . ILE A 1 92 ? -12.118 -7.412 1.500 1.00 96.75 92 ILE A N 1
ATOM 719 C CA . ILE A 1 92 ? -12.453 -6.330 2.427 1.00 96.75 92 ILE A CA 1
ATOM 720 C C . ILE A 1 92 ? -13.066 -6.982 3.652 1.00 96.75 92 ILE A C 1
ATOM 722 O O . ILE A 1 92 ? -14.099 -7.643 3.553 1.00 96.75 92 ILE A O 1
ATOM 726 N N . SER A 1 93 ? -12.449 -6.797 4.813 1.00 96.50 93 SER A N 1
ATOM 727 C CA . SER A 1 93 ? -13.007 -7.343 6.046 1.00 96.50 93 SER A CA 1
ATOM 728 C C . SER A 1 93 ? -14.290 -6.599 6.444 1.00 96.50 93 SER A C 1
ATOM 730 O O . SER A 1 93 ? -14.452 -5.415 6.119 1.00 96.50 93 SER A O 1
ATOM 732 N N . PRO A 1 94 ? -15.167 -7.204 7.259 1.00 96.38 94 PRO A N 1
ATOM 733 C CA . PRO A 1 94 ? -16.042 -6.438 8.142 1.00 96.38 94 PRO A CA 1
ATOM 734 C C . PRO A 1 94 ? -15.230 -5.463 9.009 1.00 96.38 94 PRO A C 1
ATOM 736 O O . PRO A 1 94 ? -14.010 -5.602 9.142 1.00 96.38 94 PRO A O 1
ATOM 739 N N . VAL A 1 95 ? -15.890 -4.486 9.628 1.00 95.50 95 VAL A N 1
ATOM 740 C CA . VAL A 1 95 ? -15.210 -3.591 10.571 1.00 95.50 95 VAL A CA 1
ATOM 741 C C . VAL A 1 95 ? -14.791 -4.384 11.810 1.00 95.50 95 VAL A C 1
ATOM 743 O O . VAL A 1 95 ? -15.618 -4.969 12.512 1.00 95.50 95 VAL A O 1
ATOM 746 N N . VAL A 1 96 ? -13.484 -4.424 12.056 1.00 95.06 96 VAL A N 1
ATOM 747 C CA . VAL A 1 96 ? -12.875 -5.074 13.215 1.00 95.06 96 VAL A CA 1
ATOM 748 C C . VAL A 1 96 ? -12.664 -4.048 14.316 1.00 95.06 96 VAL A C 1
ATOM 750 O O . VAL A 1 96 ? -12.077 -2.985 14.101 1.00 95.06 96 VAL A O 1
ATOM 753 N N . LYS A 1 97 ? -13.129 -4.377 15.518 1.00 94.25 97 LYS A N 1
ATOM 754 C CA . LYS A 1 97 ? -12.965 -3.506 16.682 1.00 94.25 97 LYS A CA 1
ATOM 755 C C . LYS A 1 97 ? -11.586 -3.711 17.290 1.00 94.25 97 LYS A C 1
ATOM 757 O O . LYS A 1 97 ? -11.172 -4.842 17.543 1.00 94.25 97 LYS A O 1
ATOM 762 N N . ILE A 1 98 ? -10.889 -2.612 17.541 1.00 92.75 98 ILE A N 1
ATOM 763 C CA . ILE A 1 98 ? -9.616 -2.603 18.260 1.00 92.75 98 ILE A CA 1
ATOM 764 C C . ILE A 1 98 ? -9.763 -1.835 19.571 1.00 92.75 98 ILE A C 1
ATOM 766 O O . ILE A 1 98 ? -10.450 -0.815 19.637 1.00 92.75 98 ILE A O 1
ATOM 770 N N . GLY A 1 99 ? -9.115 -2.336 20.624 1.00 88.81 99 GLY A N 1
ATOM 771 C CA . GLY A 1 99 ? -9.209 -1.740 21.956 1.00 88.81 99 GLY A CA 1
ATOM 772 C C . GLY A 1 99 ? -8.746 -0.286 21.979 1.00 88.81 99 GLY A C 1
ATOM 773 O O . GLY A 1 99 ? -7.841 0.092 21.235 1.00 88.81 99 GLY A O 1
ATOM 774 N N . LYS A 1 100 ? -9.332 0.535 22.853 1.00 86.19 100 LYS A N 1
ATOM 775 C CA . LYS A 1 100 ? -8.908 1.930 23.052 1.00 86.19 100 LYS A CA 1
ATOM 776 C C . LYS A 1 100 ? -7.523 1.999 23.705 1.00 86.19 100 LYS A C 1
ATOM 778 O O . LYS A 1 100 ? -7.293 1.384 24.742 1.00 86.19 100 LYS A O 1
ATOM 783 N N . SER A 1 101 ? -6.613 2.806 23.155 1.00 86.06 101 SER A N 1
ATOM 784 C CA . SER A 1 101 ? -5.345 3.144 23.819 1.00 86.06 101 SER A CA 1
ATOM 785 C C . SER A 1 101 ? -4.725 4.415 23.235 1.00 86.06 101 SER A C 1
ATOM 787 O O . SER A 1 101 ? -4.460 4.476 22.038 1.00 86.06 101 SER A O 1
ATOM 789 N N . SER A 1 102 ? -4.400 5.399 24.079 1.00 81.81 102 SER A N 1
ATOM 790 C CA . SER A 1 102 ? -3.623 6.586 23.669 1.00 81.81 102 SER A CA 1
ATOM 791 C C . SER A 1 102 ? -2.218 6.228 23.176 1.00 81.81 102 SER A C 1
ATOM 793 O O . SER A 1 102 ? -1.612 6.977 22.422 1.00 81.81 102 SER A O 1
ATOM 795 N N . LEU A 1 103 ? -1.706 5.046 23.531 1.00 88.25 103 LEU A N 1
ATOM 796 C CA . LEU A 1 103 ? -0.381 4.593 23.107 1.00 88.25 103 LEU A CA 1
ATOM 797 C C . LEU A 1 103 ? -0.270 4.324 21.598 1.00 88.25 103 LEU A C 1
ATOM 799 O O . LEU A 1 103 ? 0.842 4.172 21.106 1.00 88.25 103 LEU A O 1
ATOM 803 N N . TYR A 1 104 ? -1.377 4.247 20.851 1.00 87.50 104 TYR A N 1
ATOM 804 C CA . TYR A 1 104 ? -1.304 4.180 19.384 1.00 87.50 104 TYR A CA 1
ATOM 805 C C . TYR A 1 104 ? -0.926 5.517 18.749 1.00 87.50 104 TYR A C 1
ATOM 807 O O . TYR A 1 104 ? -0.544 5.565 17.581 1.00 87.50 104 TYR A O 1
ATOM 815 N N . GLU A 1 105 ? -1.069 6.606 19.496 1.00 88.56 105 GLU A N 1
ATOM 816 C CA . GLU A 1 105 ? -0.843 7.951 19.006 1.00 88.56 105 GLU A CA 1
ATOM 817 C C . GLU A 1 105 ? 0.628 8.334 19.159 1.00 88.56 105 GLU A C 1
ATOM 819 O O . GLU A 1 105 ? 1.322 7.937 20.094 1.00 88.56 105 GLU A O 1
ATOM 824 N N . ARG A 1 106 ? 1.128 9.108 18.200 1.00 87.81 106 ARG A N 1
ATOM 825 C CA . ARG A 1 106 ? 2.435 9.761 18.264 1.00 87.81 106 ARG A CA 1
ATOM 826 C C . ARG A 1 106 ? 2.361 11.078 19.007 1.00 87.81 106 ARG A C 1
ATOM 828 O O . ARG A 1 106 ? 3.299 11.396 19.730 1.00 87.81 106 ARG A O 1
ATOM 835 N N . THR A 1 107 ? 1.265 11.809 18.841 1.00 88.94 107 THR A N 1
ATOM 836 C CA . THR A 1 107 ? 0.946 12.990 19.644 1.00 88.94 107 THR A CA 1
ATOM 837 C C . THR A 1 107 ? -0.445 12.829 20.226 1.00 88.94 107 THR A C 1
ATOM 839 O O . THR A 1 107 ? -1.349 12.414 19.500 1.00 88.94 107 THR A O 1
ATOM 842 N N . ASP A 1 108 ? -0.629 13.174 21.492 1.00 89.75 108 ASP A N 1
ATOM 843 C CA . ASP A 1 108 ? -1.960 13.223 22.091 1.00 89.75 108 ASP A CA 1
ATOM 844 C C . ASP A 1 108 ? -2.803 14.376 21.507 1.00 89.75 108 ASP A C 1
ATOM 846 O O . ASP A 1 108 ? -2.368 15.120 20.617 1.00 89.75 108 ASP A O 1
ATOM 850 N N . LYS A 1 109 ? -4.045 14.501 21.985 1.00 89.00 109 LYS A N 1
ATOM 851 C CA . LYS A 1 109 ? -4.996 15.547 21.572 1.00 89.00 109 LYS A CA 1
ATOM 852 C C . LYS A 1 109 ? -4.495 16.976 21.830 1.00 89.00 109 LYS A C 1
ATOM 854 O O . LYS A 1 109 ? -4.935 17.899 21.152 1.00 89.00 109 LYS A O 1
ATOM 859 N N . ASP A 1 110 ? -3.583 17.145 22.787 1.00 90.81 110 ASP A N 1
ATOM 860 C CA . ASP A 1 110 ? -3.011 18.432 23.183 1.00 90.81 110 ASP A CA 1
ATOM 861 C C . ASP A 1 110 ? -1.699 18.710 22.414 1.00 90.81 110 ASP A C 1
ATOM 863 O O . ASP A 1 110 ? -1.034 19.724 22.623 1.00 90.81 110 ASP A O 1
ATOM 867 N N . GLY A 1 111 ? -1.326 17.816 21.488 1.00 87.50 111 GLY A N 1
ATOM 868 C CA . GLY A 1 111 ? -0.148 17.928 20.634 1.00 87.50 111 GLY A CA 1
ATOM 869 C C . GLY A 1 111 ? 1.151 17.462 21.291 1.00 87.50 111 GLY A C 1
ATOM 870 O O . GLY A 1 111 ? 2.213 17.585 20.678 1.00 87.50 111 GLY A O 1
ATOM 871 N N . LYS A 1 112 ? 1.101 16.902 22.504 1.00 89.88 112 LYS A N 1
ATOM 872 C CA . LYS A 1 112 ? 2.290 16.423 23.208 1.00 89.88 112 LYS A CA 1
ATOM 873 C C . LYS A 1 112 ? 2.706 15.057 22.678 1.00 89.88 112 LYS A C 1
ATOM 875 O O . LYS A 1 112 ? 1.890 14.157 22.488 1.00 89.88 112 LYS A O 1
ATOM 880 N N . GLU A 1 113 ? 4.004 14.894 22.446 1.00 90.19 113 GLU A N 1
ATOM 881 C CA . GLU A 1 113 ? 4.559 13.641 21.947 1.00 90.19 113 GLU A CA 1
ATOM 882 C C . GLU A 1 113 ? 4.400 12.503 22.970 1.00 90.19 113 GLU A C 1
ATOM 884 O O . GLU A 1 113 ? 4.834 12.598 24.120 1.00 90.19 113 GLU A O 1
ATOM 889 N N . VAL A 1 114 ? 3.822 11.389 22.523 1.00 88.69 114 VAL A N 1
ATOM 890 C CA . VAL A 1 114 ? 3.803 10.128 23.267 1.00 88.69 114 VAL A CA 1
ATOM 891 C C . VAL A 1 114 ? 5.189 9.491 23.141 1.00 88.69 114 VAL A C 1
ATOM 893 O O . VAL A 1 114 ? 5.632 9.271 22.009 1.00 88.69 114 VAL A O 1
ATOM 896 N N . PRO A 1 115 ? 5.894 9.158 24.237 1.00 90.25 115 PRO A N 1
ATOM 897 C CA . PRO A 1 115 ? 7.248 8.613 24.167 1.00 90.25 115 PRO A CA 1
ATOM 898 C C . PRO A 1 115 ? 7.339 7.358 23.293 1.00 90.25 115 PRO A C 1
ATOM 900 O O . PRO A 1 115 ? 6.581 6.411 23.484 1.00 90.25 115 PRO A O 1
ATOM 903 N N . ALA A 1 116 ? 8.309 7.303 22.373 1.00 86.38 116 ALA A N 1
ATOM 904 C CA . ALA A 1 116 ? 8.437 6.205 21.407 1.00 86.38 116 ALA A CA 1
ATOM 905 C C . ALA A 1 116 ? 8.473 4.806 22.054 1.00 86.38 116 ALA A C 1
ATOM 907 O O . ALA A 1 116 ? 7.851 3.883 21.538 1.00 86.38 116 ALA A O 1
ATOM 908 N N . LYS A 1 117 ? 9.128 4.665 23.216 1.00 87.94 117 LYS A N 1
ATOM 909 C CA . LYS A 1 117 ? 9.210 3.404 23.983 1.00 87.94 117 LYS A CA 1
ATOM 910 C C . LYS A 1 117 ? 7.869 2.932 24.557 1.00 87.94 117 LYS A C 1
ATOM 912 O O . LYS A 1 117 ? 7.753 1.777 24.942 1.00 87.94 117 LYS A O 1
ATOM 917 N N . GLN A 1 118 ? 6.891 3.826 24.656 1.00 87.88 118 GLN A N 1
ATOM 918 C CA . GLN A 1 118 ? 5.555 3.536 25.174 1.00 87.88 118 GLN A CA 1
ATOM 919 C C . GLN A 1 118 ? 4.540 3.321 24.047 1.00 87.88 118 GLN A C 1
ATOM 921 O O . GLN A 1 118 ? 3.437 2.849 24.312 1.00 87.88 118 GLN A O 1
ATOM 926 N N . ARG A 1 119 ? 4.890 3.659 22.797 1.00 87.56 119 ARG A N 1
ATOM 927 C CA . ARG A 1 119 ? 3.969 3.553 21.664 1.00 87.56 119 ARG A CA 1
ATOM 928 C C . ARG A 1 119 ? 3.644 2.095 21.358 1.00 87.56 119 ARG A C 1
ATOM 930 O O . ARG A 1 119 ? 4.520 1.234 21.330 1.00 87.56 119 ARG A O 1
ATOM 937 N N . ARG A 1 120 ? 2.376 1.842 21.052 1.00 86.69 120 ARG A N 1
ATOM 938 C CA . ARG A 1 120 ? 1.870 0.574 20.525 1.00 86.69 120 ARG A CA 1
ATOM 939 C C . ARG A 1 120 ? 1.681 0.691 19.020 1.00 86.69 120 ARG A C 1
ATOM 941 O O . ARG A 1 120 ? 1.250 1.726 18.522 1.00 86.69 120 ARG A O 1
ATOM 948 N N . ALA A 1 121 ? 1.971 -0.383 18.293 1.00 85.50 121 ALA A N 1
ATOM 949 C CA . ALA A 1 121 ? 1.725 -0.438 16.858 1.00 85.50 121 ALA A CA 1
ATOM 950 C C . ALA A 1 121 ? 0.266 -0.859 16.604 1.00 85.50 121 ALA A C 1
ATOM 952 O O . ALA A 1 121 ? -0.067 -2.020 16.857 1.00 85.50 121 ALA A O 1
ATOM 953 N N . PRO A 1 122 ? -0.603 0.025 16.077 1.00 86.31 122 PRO A N 1
ATOM 954 C CA . PRO A 1 122 ? -2.011 -0.308 15.860 1.00 86.31 122 PRO A CA 1
ATOM 955 C C . PRO A 1 122 ? -2.201 -1.468 14.876 1.00 86.31 122 PRO A C 1
ATOM 957 O O . PRO A 1 122 ? -3.169 -2.209 14.993 1.00 86.31 122 PRO A O 1
ATOM 960 N N . ILE A 1 123 ? -1.259 -1.683 13.949 1.00 87.12 123 ILE A N 1
ATOM 961 C CA . ILE A 1 123 ? -1.294 -2.809 13.003 1.00 87.12 123 ILE A CA 1
ATOM 962 C C . ILE A 1 123 ? -1.281 -4.155 13.727 1.00 87.12 123 ILE A C 1
ATOM 964 O O . ILE A 1 123 ? -2.073 -5.030 13.392 1.00 87.12 123 ILE A O 1
ATOM 968 N N . THR A 1 124 ? -0.395 -4.336 14.711 1.00 87.88 124 THR A N 1
ATOM 969 C CA . THR A 1 124 ? -0.273 -5.613 15.429 1.00 87.88 124 THR A CA 1
ATOM 970 C C . THR A 1 124 ? -1.579 -5.958 16.136 1.00 87.88 124 THR A C 1
ATOM 972 O O . THR A 1 124 ? -2.063 -7.083 16.027 1.00 87.88 124 THR A O 1
ATOM 975 N N . ASP A 1 125 ? -2.176 -4.972 16.805 1.00 90.69 125 ASP A N 1
ATOM 976 C CA . ASP A 1 125 ? -3.428 -5.153 17.533 1.00 90.69 125 ASP A CA 1
ATOM 977 C C . ASP A 1 125 ? -4.629 -5.317 16.590 1.00 90.69 125 ASP A C 1
ATOM 979 O O . ASP A 1 125 ? -5.493 -6.152 16.856 1.00 90.69 125 ASP A O 1
ATOM 983 N N . ALA A 1 126 ? -4.649 -4.609 15.456 1.00 91.44 126 ALA A N 1
ATOM 984 C CA . ALA A 1 126 ? -5.644 -4.778 14.398 1.00 91.44 126 ALA A CA 1
ATOM 985 C C . ALA A 1 126 ? -5.634 -6.186 13.809 1.00 91.44 126 ALA A C 1
ATOM 987 O O . ALA A 1 126 ? -6.676 -6.836 13.762 1.00 91.44 126 ALA A O 1
ATOM 988 N N . VAL A 1 127 ? -4.462 -6.681 13.402 1.00 91.38 127 VAL A N 1
ATOM 989 C CA . VAL A 1 127 ? -4.333 -8.036 12.858 1.00 91.38 127 VAL A CA 1
ATOM 990 C C . VAL A 1 127 ? -4.740 -9.061 13.911 1.00 91.38 127 VAL A C 1
ATOM 992 O O . VAL A 1 127 ? -5.556 -9.926 13.619 1.00 91.38 127 VAL A O 1
ATOM 995 N N . ALA A 1 128 ? -4.265 -8.935 15.153 1.00 92.00 128 ALA A N 1
ATOM 996 C CA . ALA A 1 128 ? -4.634 -9.862 16.220 1.00 92.00 128 ALA A CA 1
ATOM 997 C C . ALA A 1 128 ? -6.145 -9.847 16.526 1.00 92.00 128 ALA A C 1
ATOM 999 O O . ALA A 1 128 ? -6.742 -10.902 16.742 1.00 92.00 128 ALA A O 1
ATOM 1000 N N . ALA A 1 129 ? -6.781 -8.671 16.535 1.00 93.06 129 ALA A N 1
ATOM 1001 C CA . ALA A 1 129 ? -8.227 -8.546 16.704 1.00 93.06 129 ALA A CA 1
ATOM 1002 C C . ALA A 1 129 ? -8.987 -9.201 15.548 1.00 93.06 129 ALA A C 1
ATOM 1004 O O . ALA A 1 129 ? -9.917 -9.970 15.785 1.00 93.06 129 ALA A O 1
ATOM 1005 N N . ALA A 1 130 ? -8.539 -8.981 14.313 1.00 93.50 130 ALA A N 1
ATOM 1006 C CA . ALA A 1 130 ? -9.132 -9.586 13.132 1.00 93.50 130 ALA A CA 1
ATOM 1007 C C . ALA A 1 130 ? -9.003 -11.111 13.150 1.00 93.50 130 ALA A C 1
ATOM 1009 O O . ALA A 1 130 ? -9.955 -11.803 12.812 1.00 93.50 130 ALA A O 1
ATOM 1010 N N . GLN A 1 131 ? -7.850 -11.644 13.576 1.00 94.31 131 GLN A N 1
ATOM 1011 C CA . GLN A 1 131 ? -7.624 -13.091 13.661 1.00 94.31 131 GLN A CA 1
ATOM 1012 C C . GLN A 1 131 ? -8.582 -13.726 14.667 1.00 94.31 131 GLN A C 1
ATOM 1014 O O . GLN A 1 131 ? -9.178 -14.759 14.381 1.00 94.31 131 GLN A O 1
ATOM 1019 N N . ARG A 1 132 ? -8.785 -13.082 15.825 1.00 94.62 132 ARG A N 1
ATOM 1020 C CA . ARG A 1 132 ? -9.762 -13.537 16.825 1.00 94.62 132 ARG A CA 1
ATOM 1021 C C . ARG A 1 132 ? -11.199 -13.447 16.316 1.00 94.62 132 ARG A C 1
ATOM 1023 O O . ARG A 1 132 ? -11.980 -14.352 16.574 1.00 94.62 132 ARG A O 1
ATOM 1030 N N . GLN A 1 133 ? -11.546 -12.361 15.627 1.00 94.44 133 GLN A N 1
ATOM 1031 C CA . GLN A 1 133 ? -12.915 -12.104 15.178 1.00 94.44 133 GLN A CA 1
ATOM 1032 C C . GLN A 1 133 ? -13.312 -12.961 13.970 1.00 94.44 133 GLN A C 1
ATOM 1034 O O . GLN A 1 133 ? -14.454 -13.401 13.896 1.00 94.44 133 GLN A O 1
ATOM 1039 N N . LEU A 1 134 ? -12.397 -13.176 13.021 1.00 93.88 134 LEU A N 1
ATOM 1040 C CA . LEU A 1 134 ? -12.678 -13.862 11.755 1.00 93.88 134 LEU A CA 1
ATOM 1041 C C . LEU A 1 134 ? -12.163 -15.307 11.720 1.00 93.88 134 LEU A C 1
ATOM 1043 O O . LEU A 1 134 ? -12.521 -16.047 10.812 1.00 93.88 134 LEU A O 1
ATOM 1047 N N . GLY A 1 135 ? -11.323 -15.722 12.674 1.00 94.31 135 GLY A N 1
ATOM 1048 C CA . GLY A 1 135 ? -10.767 -17.080 12.717 1.00 94.31 135 GLY A CA 1
ATOM 1049 C C . GLY A 1 135 ? -9.767 -17.394 11.595 1.00 94.31 135 GLY A C 1
ATOM 1050 O O . GLY A 1 135 ? -9.504 -18.562 11.327 1.00 94.31 135 GLY A O 1
ATOM 1051 N N . VAL A 1 136 ? -9.213 -16.370 10.936 1.00 91.69 136 VAL A N 1
ATOM 1052 C CA . VAL A 1 136 ? -8.318 -16.494 9.772 1.00 91.69 136 VAL A CA 1
ATOM 1053 C C . VAL A 1 136 ? -6.864 -16.251 10.170 1.00 91.69 136 VAL A C 1
ATOM 1055 O O . VAL A 1 136 ? -6.559 -15.287 10.869 1.00 91.69 136 VAL A O 1
ATOM 1058 N N . ASP A 1 137 ? -5.930 -17.063 9.670 1.00 90.88 137 ASP A N 1
ATOM 1059 C CA . ASP A 1 137 ? -4.492 -16.774 9.753 1.00 90.88 137 ASP A CA 1
ATOM 1060 C C . ASP A 1 137 ? -4.048 -15.914 8.557 1.00 90.88 137 ASP A C 1
ATOM 1062 O O . ASP A 1 137 ? -3.552 -16.418 7.546 1.00 90.88 137 ASP A O 1
ATOM 1066 N N . PHE A 1 138 ? -4.230 -14.591 8.665 1.00 89.62 138 PHE A N 1
ATOM 1067 C CA . PHE A 1 138 ? -4.014 -13.671 7.538 1.00 89.62 138 PHE A CA 1
ATOM 1068 C C . PHE A 1 138 ? -2.634 -13.767 6.897 1.00 89.62 138 PHE A C 1
ATOM 1070 O O . PHE A 1 138 ? -2.519 -13.559 5.697 1.00 89.62 138 PHE A O 1
ATOM 1077 N N . ARG A 1 139 ? -1.582 -14.100 7.653 1.00 85.56 139 ARG A N 1
ATOM 1078 C CA . ARG A 1 139 ? -0.223 -14.189 7.094 1.00 85.56 139 ARG A CA 1
ATOM 1079 C C . ARG A 1 139 ? -0.025 -15.401 6.185 1.00 85.56 139 ARG A C 1
ATOM 1081 O O . ARG A 1 139 ? 0.924 -15.419 5.408 1.00 85.56 139 ARG A O 1
ATOM 1088 N N . LYS A 1 140 ? -0.882 -16.419 6.291 1.00 88.75 140 LYS A N 1
ATOM 1089 C CA . LYS A 1 140 ? -0.896 -17.565 5.369 1.00 88.75 140 LYS A CA 1
ATOM 1090 C C . LYS A 1 140 ? -1.759 -17.279 4.143 1.00 88.75 140 LYS A C 1
ATOM 1092 O O . LYS A 1 140 ? -1.434 -17.706 3.032 1.00 88.75 140 LYS A O 1
ATOM 1097 N N . GLU A 1 141 ? -2.843 -16.537 4.337 1.00 91.12 141 GLU A N 1
ATOM 1098 C CA . GLU A 1 141 ? -3.838 -16.275 3.297 1.00 91.12 141 GLU A CA 1
ATOM 1099 C C . GLU A 1 141 ? -3.547 -15.067 2.414 1.00 91.12 141 GLU A C 1
ATOM 1101 O O . GLU A 1 141 ? -3.950 -15.057 1.250 1.00 91.12 141 GLU A O 1
ATOM 1106 N N . PHE A 1 142 ? -2.840 -14.073 2.940 1.00 92.31 142 PHE A N 1
ATOM 1107 C CA . PHE A 1 142 ? -2.582 -12.818 2.256 1.00 92.31 142 PHE A CA 1
ATOM 1108 C C . PHE A 1 142 ? -1.100 -12.500 2.269 1.00 92.31 142 PHE A C 1
ATOM 1110 O O . PHE A 1 142 ? -0.387 -12.733 3.245 1.00 92.31 142 PHE A O 1
ATOM 1117 N N . ASP A 1 143 ? -0.644 -11.949 1.154 1.00 89.31 143 ASP A N 1
ATOM 1118 C CA . ASP A 1 143 ? 0.718 -11.466 1.018 1.00 89.31 143 ASP A CA 1
ATOM 1119 C C . ASP A 1 143 ? 0.823 -10.011 1.488 1.00 89.31 143 ASP A C 1
ATOM 1121 O O . ASP A 1 143 ? 1.884 -9.604 1.946 1.00 89.31 143 ASP A O 1
ATOM 1125 N N . MET A 1 144 ? -0.278 -9.251 1.421 1.00 90.75 144 MET A N 1
ATOM 1126 C CA . MET A 1 144 ? -0.375 -7.866 1.884 1.00 90.75 144 MET A CA 1
ATOM 1127 C C . MET A 1 144 ? -1.612 -7.650 2.762 1.00 90.75 144 MET A C 1
ATOM 1129 O O . MET A 1 144 ? -2.737 -7.956 2.369 1.00 90.75 144 MET A O 1
ATOM 1133 N N . ILE A 1 145 ? -1.397 -7.079 3.946 1.00 92.56 145 ILE A N 1
ATOM 1134 C CA . ILE A 1 145 ? -2.432 -6.738 4.925 1.00 92.56 145 ILE A CA 1
ATOM 1135 C C . ILE A 1 145 ? -2.452 -5.221 5.101 1.00 92.56 145 ILE A C 1
ATOM 1137 O O . ILE A 1 145 ? -1.597 -4.627 5.760 1.00 92.56 145 ILE A O 1
ATOM 1141 N N . CYS A 1 146 ? -3.449 -4.580 4.518 1.00 93.06 146 CYS A N 1
ATOM 1142 C CA . CYS A 1 146 ? -3.607 -3.138 4.538 1.00 93.06 146 CYS A CA 1
ATOM 1143 C C . CYS A 1 146 ? -4.627 -2.764 5.625 1.00 93.06 146 CYS A C 1
ATOM 1145 O O . CYS A 1 146 ? -5.828 -2.965 5.468 1.00 93.06 146 CYS A O 1
ATOM 1147 N N . VAL A 1 147 ? -4.150 -2.233 6.748 1.00 93.06 147 VAL A N 1
ATOM 1148 C CA . VAL A 1 147 ? -4.951 -1.846 7.915 1.00 93.06 147 VAL A CA 1
ATOM 1149 C C . VAL A 1 147 ? -5.491 -0.429 7.749 1.00 93.06 147 VAL A C 1
ATOM 1151 O O . VAL A 1 147 ? -4.735 0.545 7.755 1.00 93.06 147 VAL A O 1
ATOM 1154 N N . MET A 1 148 ? -6.810 -0.317 7.629 1.00 92.19 148 MET A N 1
ATOM 1155 C CA . MET A 1 148 ? -7.536 0.940 7.478 1.00 92.19 148 MET A CA 1
ATOM 1156 C C . MET A 1 148 ? -8.087 1.383 8.837 1.00 92.19 148 MET A C 1
ATOM 1158 O O . MET A 1 148 ? -9.131 0.878 9.264 1.00 92.19 148 MET A O 1
ATOM 1162 N N . LEU A 1 149 ? -7.422 2.316 9.532 1.00 88.50 149 LEU A N 1
ATOM 1163 C CA . LEU A 1 149 ? -7.979 2.862 10.783 1.00 88.50 149 LEU A CA 1
ATOM 1164 C C . LEU A 1 149 ? -9.012 3.952 10.477 1.00 88.50 149 LEU A C 1
ATOM 1166 O O . LEU A 1 149 ? -8.860 4.721 9.519 1.00 88.50 149 LEU A O 1
ATOM 1170 N N . ASN A 1 150 ? -10.056 4.024 11.302 1.00 83.62 150 ASN A N 1
ATOM 1171 C CA . ASN A 1 150 ? -11.150 4.980 11.155 1.00 83.62 150 ASN A CA 1
ATOM 1172 C C . ASN A 1 150 ? -10.805 6.380 11.695 1.00 83.62 150 ASN A C 1
ATOM 1174 O O . ASN A 1 150 ? -10.780 7.350 10.943 1.00 83.62 150 ASN A O 1
ATOM 1178 N N . ALA A 1 151 ? -10.473 6.485 12.978 1.00 79.12 151 ALA A N 1
ATOM 1179 C CA . ALA A 1 151 ? -10.123 7.740 13.640 1.00 79.12 151 ALA A CA 1
ATOM 1180 C C . ALA A 1 151 ? -9.016 7.509 14.671 1.00 79.12 151 ALA A C 1
ATOM 1182 O O . ALA A 1 151 ? -8.514 6.397 14.800 1.00 79.12 151 ALA A O 1
ATOM 1183 N N . SER A 1 152 ? -8.592 8.557 15.374 1.00 81.12 152 SER A N 1
ATOM 1184 C CA . SER A 1 152 ? -7.729 8.388 16.541 1.00 81.12 152 SER A CA 1
ATOM 1185 C C . SER A 1 152 ? -8.567 8.006 17.770 1.00 81.12 152 SER A C 1
ATOM 1187 O O . SER A 1 152 ? -9.658 8.549 17.950 1.00 81.12 152 SER A O 1
ATOM 1189 N N . PRO A 1 153 ? -8.053 7.129 18.653 1.00 82.25 153 PRO A N 1
ATOM 1190 C CA . PRO A 1 153 ? -8.781 6.690 19.837 1.00 82.25 153 PRO A CA 1
ATOM 1191 C C . PRO A 1 153 ? -8.983 7.801 20.872 1.00 82.25 153 PRO A C 1
ATOM 1193 O O . PRO A 1 153 ? -9.847 7.663 21.732 1.00 82.25 153 PRO A O 1
ATOM 1196 N N . THR A 1 154 ? -8.187 8.874 20.881 1.00 84.06 154 THR A N 1
ATOM 1197 C CA . THR A 1 154 ? -8.323 9.946 21.885 1.00 84.06 154 THR A CA 1
ATOM 1198 C C . THR A 1 154 ? -8.388 11.362 21.312 1.00 84.06 154 THR A C 1
ATOM 1200 O O . THR A 1 154 ? -8.431 12.328 22.071 1.00 84.06 154 THR A O 1
ATOM 1203 N N . GLY A 1 155 ? -8.447 11.496 19.987 1.00 83.69 155 GLY A N 1
ATOM 1204 C CA . GLY A 1 155 ? -8.360 12.775 19.278 1.00 83.69 155 GLY A CA 1
ATOM 1205 C C . GLY A 1 155 ? -6.925 13.237 18.982 1.00 83.69 155 GLY A C 1
ATOM 1206 O O . GLY A 1 155 ? -6.747 14.308 18.407 1.00 83.69 155 GLY A O 1
ATOM 1207 N N . GLY A 1 156 ? -5.909 12.450 19.351 1.00 85.19 156 GLY A N 1
ATOM 1208 C CA . GLY A 1 156 ? -4.515 12.653 18.955 1.00 85.19 156 GLY A CA 1
ATOM 1209 C C . GLY A 1 156 ? -4.206 12.252 17.504 1.00 85.19 156 GLY A C 1
ATOM 1210 O O . GLY A 1 156 ? -5.086 12.031 16.671 1.00 85.19 156 GLY A O 1
ATOM 1211 N N . LYS A 1 157 ? -2.917 12.144 17.166 1.00 85.12 157 LYS A N 1
ATOM 1212 C CA . LYS A 1 157 ? -2.447 11.752 15.823 1.00 85.12 157 LYS A CA 1
ATOM 1213 C C . LYS A 1 157 ? -1.728 10.416 15.873 1.00 85.12 157 LYS A C 1
ATOM 1215 O O . LYS A 1 157 ? -0.723 10.278 16.561 1.00 85.12 157 LYS A O 1
ATOM 1220 N N . ILE A 1 158 ? -2.207 9.445 15.097 1.00 84.81 158 ILE A N 1
ATOM 1221 C CA . ILE A 1 158 ? -1.594 8.110 14.983 1.00 84.81 158 ILE A CA 1
ATOM 1222 C C . ILE A 1 158 ? -0.323 8.156 14.124 1.00 84.81 158 ILE A C 1
ATOM 1224 O O . ILE A 1 158 ? 0.707 7.583 14.480 1.00 84.81 158 ILE A O 1
ATOM 1228 N N . SER A 1 159 ? -0.370 8.878 13.006 1.00 78.81 159 SER A N 1
ATOM 1229 C CA . SER A 1 159 ? 0.769 9.026 12.098 1.00 78.81 159 SER A CA 1
ATOM 1230 C C . SER A 1 159 ? 1.626 10.250 12.440 1.00 78.81 159 SER A C 1
ATOM 1232 O O . SER A 1 159 ? 1.122 11.203 13.044 1.00 78.81 159 SER A O 1
ATOM 1234 N N . PRO A 1 160 ? 2.917 10.265 12.046 1.00 71.75 160 PRO A N 1
ATOM 1235 C CA . PRO A 1 160 ? 3.707 11.491 12.066 1.00 71.75 160 PRO A CA 1
ATOM 1236 C C . PRO A 1 160 ? 3.005 12.609 11.280 1.00 71.75 160 PRO A C 1
ATOM 1238 O O . PRO A 1 160 ? 2.307 12.321 10.302 1.00 71.75 160 PRO A O 1
ATOM 1241 N N . PRO A 1 161 ? 3.211 13.885 11.644 1.00 63.75 161 PRO A N 1
ATOM 1242 C CA . PRO A 1 161 ? 2.812 14.996 10.791 1.00 63.75 161 PRO A CA 1
ATOM 1243 C C . PRO A 1 161 ? 3.319 14.794 9.357 1.00 63.75 161 PRO A C 1
ATOM 1245 O O . PRO A 1 161 ? 4.477 14.455 9.140 1.00 63.75 161 PRO A O 1
ATOM 1248 N N . GLY A 1 162 ? 2.435 14.959 8.372 1.00 60.50 162 GLY A N 1
ATOM 1249 C CA . GLY A 1 162 ? 2.802 14.830 6.962 1.00 60.50 162 GLY A CA 1
ATOM 1250 C C . GLY A 1 162 ? 3.058 13.402 6.466 1.00 60.50 162 GLY A C 1
ATOM 1251 O O . GLY A 1 162 ? 3.450 13.265 5.312 1.00 60.50 162 GLY A O 1
ATOM 1252 N N . VAL A 1 163 ? 2.821 12.377 7.290 1.00 69.50 163 VAL A N 1
ATOM 1253 C CA . VAL A 1 163 ? 2.864 10.958 6.910 1.00 69.50 163 VAL A CA 1
ATOM 1254 C C . VAL A 1 163 ? 1.453 10.406 7.013 1.00 69.50 163 VAL A C 1
ATOM 1256 O O . VAL A 1 163 ? 0.820 10.479 8.064 1.00 69.50 163 VAL A O 1
ATOM 1259 N N . ALA A 1 164 ? 0.926 9.888 5.913 1.00 62.47 164 ALA A N 1
ATOM 1260 C CA . ALA A 1 164 ? -0.490 9.548 5.829 1.00 62.47 164 ALA A CA 1
ATOM 1261 C C . ALA A 1 164 ? -0.753 8.036 5.757 1.00 62.47 164 ALA A C 1
ATOM 1263 O O . ALA A 1 164 ? -1.852 7.583 6.100 1.00 62.47 164 ALA A O 1
ATOM 1264 N N . ALA A 1 165 ? 0.278 7.279 5.396 1.00 71.12 165 ALA A N 1
ATOM 1265 C CA . ALA A 1 165 ? 0.361 5.840 5.505 1.00 71.12 165 ALA A CA 1
ATOM 1266 C C . ALA A 1 165 ? 1.795 5.452 5.897 1.00 71.12 165 ALA A C 1
ATOM 1268 O O . ALA A 1 165 ? 2.692 6.296 5.890 1.00 71.12 165 ALA A O 1
ATOM 1269 N N . LEU A 1 166 ? 1.972 4.227 6.383 1.00 73.50 166 LEU A N 1
ATOM 1270 C CA . LEU A 1 166 ? 3.290 3.720 6.739 1.00 73.50 166 LEU A CA 1
ATOM 1271 C C . LEU A 1 166 ? 3.313 2.200 6.588 1.00 73.50 166 LEU A C 1
ATOM 1273 O O . LEU A 1 166 ? 2.584 1.483 7.286 1.00 73.50 166 LEU A O 1
ATOM 1277 N N . ALA A 1 167 ? 4.188 1.702 5.724 1.00 66.25 167 ALA A N 1
ATOM 1278 C CA . ALA A 1 167 ? 4.652 0.325 5.779 1.00 66.25 167 ALA A CA 1
ATOM 1279 C C . ALA A 1 167 ? 5.391 0.101 7.115 1.00 66.25 167 ALA A C 1
ATOM 1281 O O . ALA A 1 167 ? 6.409 0.734 7.397 1.00 66.25 167 ALA A O 1
ATOM 1282 N N . THR A 1 168 ? 4.864 -0.766 7.990 1.00 56.94 168 THR A N 1
ATOM 1283 C CA . THR A 1 168 ? 5.503 -1.062 9.288 1.00 56.94 168 THR A CA 1
ATOM 1284 C C . THR A 1 168 ? 5.525 -2.550 9.586 1.00 56.94 168 THR A C 1
ATOM 1286 O O . THR A 1 168 ? 4.620 -3.293 9.209 1.00 56.94 168 THR A O 1
ATOM 1289 N N . GLY A 1 169 ? 6.527 -2.975 10.360 1.00 48.31 169 GLY A N 1
ATOM 1290 C CA . GLY A 1 169 ? 6.599 -4.346 10.866 1.00 48.31 169 GLY A CA 1
ATOM 1291 C C . GLY A 1 169 ? 6.834 -5.371 9.753 1.00 48.31 169 GLY A C 1
ATOM 1292 O O . GLY A 1 169 ? 7.228 -4.978 8.661 1.00 48.31 169 GLY A O 1
ATOM 1293 N N . PRO A 1 170 ? 6.693 -6.688 10.009 1.00 50.66 170 PRO A N 1
ATOM 1294 C CA . PRO A 1 170 ? 7.229 -7.727 9.127 1.00 50.66 170 PRO A CA 1
ATOM 1295 C C . PRO A 1 170 ? 6.644 -7.672 7.702 1.00 50.66 170 PRO A C 1
ATOM 1297 O O . PRO A 1 170 ? 5.614 -8.280 7.439 1.00 50.66 170 PRO A O 1
ATOM 1300 N N . GLN A 1 171 ? 7.339 -6.949 6.813 1.00 60.03 171 GLN A N 1
ATOM 1301 C CA . GLN A 1 171 ? 7.381 -6.916 5.334 1.00 60.03 171 GLN A CA 1
ATOM 1302 C C . GLN A 1 171 ? 6.066 -7.012 4.531 1.00 60.03 171 GLN A C 1
ATOM 1304 O O . GLN A 1 171 ? 6.115 -7.133 3.313 1.00 60.03 171 GLN A O 1
ATOM 1309 N N . THR A 1 172 ? 4.897 -7.017 5.170 1.00 71.75 172 THR A N 1
ATOM 1310 C CA . THR A 1 172 ? 3.619 -7.390 4.531 1.00 71.75 172 THR A CA 1
ATOM 1311 C C . THR A 1 172 ? 2.424 -6.617 5.073 1.00 71.75 172 THR A C 1
ATOM 1313 O O . THR A 1 172 ? 1.288 -6.925 4.729 1.00 71.75 172 THR A O 1
ATOM 1316 N N . SER A 1 173 ? 2.627 -5.633 5.952 1.00 78.69 173 SER A N 1
ATOM 1317 C CA . SER A 1 173 ? 1.522 -4.876 6.545 1.00 78.69 173 SER A CA 1
ATOM 1318 C C . SER A 1 173 ? 1.710 -3.376 6.387 1.00 78.69 173 SER A C 1
ATOM 1320 O O . SER A 1 173 ? 2.811 -2.851 6.532 1.00 78.69 173 SER A O 1
ATOM 1322 N N . ILE A 1 174 ? 0.615 -2.690 6.077 1.00 81.00 174 ILE A N 1
ATOM 1323 C CA . ILE A 1 174 ? 0.599 -1.254 5.797 1.00 81.00 174 ILE A CA 1
ATOM 1324 C C . ILE A 1 174 ? -0.534 -0.636 6.593 1.00 81.00 174 ILE A C 1
ATOM 1326 O O . ILE A 1 174 ? -1.629 -1.189 6.631 1.00 81.00 174 ILE A O 1
ATOM 1330 N N . PHE A 1 175 ? -0.287 0.505 7.218 1.00 82.88 175 PHE A N 1
ATOM 1331 C CA . PHE A 1 175 ? -1.320 1.260 7.910 1.00 82.88 175 PHE A CA 1
ATOM 1332 C C . PHE A 1 175 ? -1.716 2.505 7.116 1.00 82.88 175 PHE A C 1
ATOM 1334 O O . PHE A 1 175 ? -0.842 3.239 6.669 1.00 82.88 175 PHE A O 1
ATOM 1341 N N . PHE A 1 176 ? -3.022 2.770 7.016 1.00 80.44 176 PHE A N 1
ATOM 1342 C CA . PHE A 1 176 ? -3.585 3.965 6.392 1.00 80.44 176 PHE A CA 1
ATOM 1343 C C . PHE A 1 176 ? -4.443 4.743 7.390 1.00 80.44 176 PHE A C 1
ATOM 1345 O O . PHE A 1 176 ? -5.507 4.299 7.836 1.00 80.44 176 PHE A O 1
ATOM 1352 N N . GLY A 1 177 ? -3.948 5.931 7.745 1.00 70.56 177 GLY A N 1
ATOM 1353 C CA . GLY A 1 177 ? -4.549 6.827 8.732 1.00 70.56 177 GLY A CA 1
ATOM 1354 C C . GLY A 1 177 ? -5.488 7.879 8.148 1.00 70.56 177 GLY A C 1
ATOM 1355 O O . GLY A 1 177 ? -6.058 8.653 8.916 1.00 70.56 177 GLY A O 1
ATOM 1356 N N . ALA A 1 178 ? -5.688 7.905 6.831 1.00 73.31 178 ALA A N 1
ATOM 1357 C CA . ALA A 1 178 ? -6.686 8.718 6.132 1.00 73.31 178 ALA A CA 1
ATOM 1358 C C . ALA A 1 178 ? -7.215 7.962 4.902 1.00 73.31 178 ALA A C 1
ATOM 1360 O O . ALA A 1 178 ? -6.642 6.941 4.518 1.00 73.31 178 ALA A O 1
ATOM 1361 N N . LYS A 1 179 ? -8.306 8.450 4.295 1.00 82.94 179 LYS A N 1
ATOM 1362 C CA . LYS A 1 179 ? -8.714 7.999 2.959 1.00 82.94 179 LYS A CA 1
ATOM 1363 C C . LYS A 1 179 ? -7.670 8.461 1.955 1.00 82.94 179 LYS A C 1
ATOM 1365 O O . LYS A 1 179 ? -7.337 9.644 1.927 1.00 82.94 179 LYS A O 1
ATOM 1370 N N . HIS A 1 180 ? -7.190 7.535 1.141 1.00 85.06 180 HIS A N 1
ATOM 1371 C CA . HIS A 1 180 ? -6.151 7.802 0.161 1.00 85.06 180 HIS A CA 1
ATOM 1372 C C . HIS A 1 180 ? -6.554 7.323 -1.227 1.00 85.06 180 HIS A C 1
ATOM 1374 O O . HIS A 1 180 ? -7.292 6.347 -1.339 1.00 85.06 180 HIS A O 1
ATOM 1380 N N . PRO A 1 181 ? -6.047 7.967 -2.286 1.00 88.38 181 PRO A N 1
ATOM 1381 C CA . PRO A 1 181 ? -6.156 7.435 -3.635 1.00 88.38 181 PRO A CA 1
ATOM 1382 C C . PRO A 1 181 ? -5.291 6.176 -3.782 1.00 88.38 181 PRO A C 1
ATOM 1384 O O . PRO A 1 181 ? -4.270 6.034 -3.103 1.00 88.38 181 PRO A O 1
ATOM 1387 N N . TRP A 1 182 ? -5.653 5.298 -4.724 1.00 90.62 182 TRP A N 1
ATOM 1388 C CA . TRP A 1 182 ? -4.977 4.015 -4.973 1.00 90.62 182 TRP A CA 1
ATOM 1389 C C . TRP A 1 182 ? -3.448 4.138 -5.113 1.00 90.62 182 TRP A C 1
ATOM 1391 O O . TRP A 1 182 ? -2.716 3.251 -4.682 1.00 90.62 182 TRP A O 1
ATOM 1401 N N . ARG A 1 183 ? -2.940 5.260 -5.644 1.00 90.06 183 ARG A N 1
ATOM 1402 C CA . ARG A 1 183 ? -1.496 5.495 -5.816 1.00 90.06 183 ARG A CA 1
ATOM 1403 C C . ARG A 1 183 ? -0.711 5.458 -4.504 1.00 90.06 183 ARG A C 1
ATOM 1405 O O . ARG A 1 183 ? 0.426 5.008 -4.497 1.00 90.06 183 ARG A O 1
ATOM 1412 N N . VAL A 1 184 ? -1.311 5.895 -3.392 1.00 89.62 184 VAL A N 1
ATOM 1413 C CA . VAL A 1 184 ? -0.657 5.834 -2.074 1.00 89.62 184 VAL A CA 1
ATOM 1414 C C . VAL A 1 184 ? -0.564 4.378 -1.631 1.00 89.62 184 VAL A C 1
ATOM 1416 O O . VAL A 1 184 ? 0.434 3.973 -1.057 1.00 89.62 184 VAL A O 1
ATOM 1419 N N . TYR A 1 185 ? -1.551 3.547 -1.967 1.00 91.25 185 TYR A N 1
ATOM 1420 C CA . TYR A 1 185 ? -1.455 2.113 -1.711 1.00 91.25 185 TYR A CA 1
ATOM 1421 C C . TYR A 1 185 ? -0.340 1.474 -2.537 1.00 91.25 185 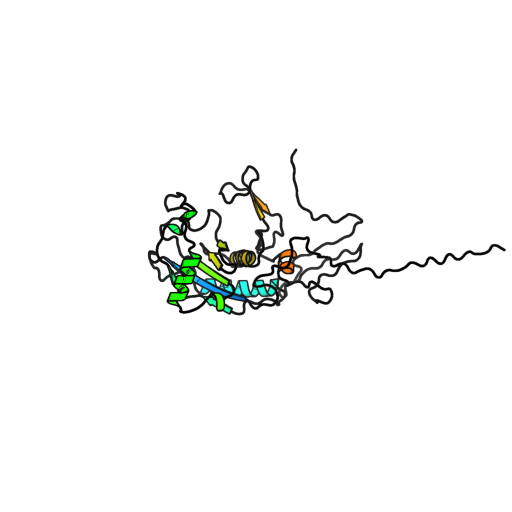TYR A C 1
ATOM 1423 O O . TYR A 1 185 ? 0.432 0.692 -1.994 1.00 91.25 185 TYR A O 1
ATOM 1431 N N . ALA A 1 186 ? -0.203 1.843 -3.813 1.00 91.44 186 ALA A N 1
ATOM 1432 C CA . ALA A 1 186 ? 0.913 1.393 -4.642 1.00 91.44 186 ALA A CA 1
ATOM 1433 C C . ALA A 1 186 ? 2.272 1.842 -4.068 1.00 91.44 186 ALA A C 1
ATOM 1435 O O . ALA A 1 186 ? 3.197 1.037 -3.995 1.00 91.44 186 ALA A O 1
ATOM 1436 N N . HIS A 1 187 ? 2.384 3.087 -3.599 1.00 91.31 187 HIS A N 1
ATOM 1437 C CA . HIS A 1 187 ? 3.578 3.606 -2.923 1.00 91.31 187 HIS A CA 1
ATOM 1438 C C . HIS A 1 187 ? 3.963 2.751 -1.705 1.00 91.31 187 HIS A C 1
ATOM 1440 O O . HIS A 1 187 ? 5.067 2.216 -1.625 1.00 91.31 187 HIS A O 1
ATOM 1446 N N . GLU A 1 188 ? 3.023 2.528 -0.787 1.00 88.88 188 GLU A N 1
ATOM 1447 C CA . GLU A 1 188 ? 3.300 1.773 0.438 1.00 88.88 188 GLU A CA 1
ATOM 1448 C C . GLU A 1 188 ? 3.538 0.275 0.189 1.00 88.88 188 GLU A C 1
ATOM 1450 O O . GLU A 1 188 ? 4.350 -0.358 0.867 1.00 88.88 188 GLU A O 1
ATOM 1455 N N . ILE A 1 189 ? 2.861 -0.318 -0.801 1.00 88.12 189 ILE A N 1
ATOM 1456 C CA . ILE A 1 189 ? 3.163 -1.685 -1.249 1.00 88.12 189 ILE A CA 1
ATOM 1457 C C . ILE A 1 189 ? 4.579 -1.735 -1.843 1.00 88.12 189 ILE A C 1
ATOM 1459 O O . ILE A 1 189 ? 5.311 -2.687 -1.575 1.00 88.12 189 ILE A O 1
ATOM 1463 N N . GLY A 1 190 ? 5.000 -0.691 -2.563 1.00 87.06 190 GLY A N 1
ATOM 1464 C CA . GLY A 1 190 ? 6.365 -0.528 -3.063 1.00 87.06 190 GLY A CA 1
ATOM 1465 C C . GLY A 1 190 ? 7.415 -0.563 -1.948 1.00 87.06 190 GLY A C 1
ATOM 1466 O O . GLY A 1 190 ? 8.428 -1.252 -2.075 1.00 87.06 190 GLY A O 1
ATOM 1467 N N . HIS A 1 191 ? 7.147 0.060 -0.798 1.00 84.56 191 HIS A N 1
ATOM 1468 C CA . HIS A 1 191 ? 8.021 -0.067 0.374 1.00 84.56 191 HIS A CA 1
ATOM 1469 C C . HIS A 1 191 ? 8.143 -1.505 0.883 1.00 84.56 191 HIS A C 1
ATOM 1471 O O . HIS A 1 191 ? 9.248 -1.954 1.193 1.00 84.56 191 HIS A O 1
ATOM 1477 N N . ASN A 1 192 ? 7.048 -2.269 0.907 1.00 82.31 192 ASN A N 1
ATOM 1478 C CA . ASN A 1 192 ? 7.102 -3.694 1.254 1.00 82.31 192 ASN A CA 1
ATOM 1479 C C . ASN A 1 192 ? 7.833 -4.547 0.201 1.00 82.31 192 ASN A C 1
ATOM 1481 O O . ASN A 1 192 ? 8.373 -5.605 0.528 1.00 82.31 192 ASN A O 1
ATOM 1485 N N . MET A 1 193 ? 7.889 -4.076 -1.045 1.00 80.19 193 MET A N 1
ATOM 1486 C CA . MET A 1 193 ? 8.707 -4.643 -2.122 1.00 80.19 193 MET A CA 1
ATOM 1487 C C . MET A 1 193 ? 10.187 -4.218 -2.039 1.00 80.19 193 MET A C 1
ATOM 1489 O O . MET A 1 193 ? 11.027 -4.736 -2.774 1.00 80.19 193 MET A O 1
ATOM 1493 N N . GLY A 1 194 ? 10.540 -3.330 -1.104 1.00 78.00 194 GLY A N 1
ATOM 1494 C CA . GLY A 1 194 ? 11.910 -2.874 -0.864 1.00 78.00 194 GLY A CA 1
ATOM 1495 C C . GLY A 1 194 ? 12.317 -1.644 -1.677 1.00 78.00 194 GLY A C 1
ATOM 1496 O O . GLY A 1 194 ? 13.519 -1.392 -1.835 1.00 78.00 194 GLY A O 1
ATOM 1497 N N . PHE A 1 195 ? 11.348 -0.894 -2.205 1.00 81.69 195 PHE A N 1
ATOM 1498 C CA . PHE A 1 195 ? 11.607 0.371 -2.879 1.00 81.69 195 PHE A CA 1
ATOM 1499 C C . PHE A 1 195 ? 11.779 1.500 -1.854 1.00 81.69 195 PHE A C 1
ATOM 1501 O O . PHE A 1 195 ? 10.926 1.659 -0.974 1.00 81.69 195 PHE A O 1
ATOM 1508 N N . PRO A 1 196 ? 12.876 2.274 -1.922 1.00 78.81 196 PRO A N 1
ATOM 1509 C CA . PRO A 1 196 ? 12.990 3.516 -1.167 1.00 78.81 196 PRO A CA 1
ATOM 1510 C C . PRO A 1 196 ? 12.074 4.589 -1.772 1.00 78.81 196 PRO A C 1
ATOM 1512 O O . PRO A 1 196 ? 11.519 4.401 -2.854 1.00 78.81 196 PRO A O 1
ATOM 1515 N N . HIS A 1 197 ? 11.926 5.726 -1.093 1.00 82.75 197 HIS A N 1
ATOM 1516 C CA . HIS A 1 197 ? 11.374 6.909 -1.750 1.00 82.75 197 HIS A CA 1
ATOM 1517 C C . HIS A 1 197 ? 12.276 7.338 -2.920 1.00 82.75 197 HIS A C 1
ATOM 1519 O O . HIS A 1 197 ? 13.497 7.213 -2.851 1.00 82.75 197 HIS A O 1
ATOM 1525 N N . ALA A 1 198 ? 11.668 7.904 -3.961 1.00 81.50 198 ALA A N 1
ATOM 1526 C CA . ALA A 1 198 ? 12.349 8.629 -5.039 1.00 81.50 198 ALA A CA 1
ATOM 1527 C C . ALA A 1 198 ? 12.440 10.144 -4.743 1.00 81.50 198 ALA A C 1
ATOM 1529 O O . ALA A 1 198 ? 12.616 10.975 -5.638 1.00 81.50 198 ALA A O 1
ATOM 1530 N N . TRP A 1 199 ? 12.280 10.505 -3.469 1.00 76.38 199 TRP A N 1
ATOM 1531 C CA . TRP A 1 199 ? 12.350 11.857 -2.936 1.00 76.38 199 TRP A CA 1
ATOM 1532 C C . TRP A 1 199 ? 12.915 11.849 -1.523 1.00 76.38 199 TRP A C 1
ATOM 1534 O O . TRP A 1 199 ? 12.784 10.874 -0.785 1.00 76.38 199 TRP A O 1
ATOM 1544 N N . SER A 1 200 ? 13.464 12.987 -1.122 1.00 75.19 200 SER A N 1
ATOM 1545 C CA . SER A 1 200 ? 13.761 13.293 0.271 1.00 75.19 200 SER A CA 1
ATOM 1546 C C . SER A 1 200 ? 13.097 14.601 0.630 1.00 75.19 200 SER A C 1
ATOM 1548 O O . SER A 1 200 ? 12.681 15.408 -0.208 1.00 75.19 200 SER A O 1
ATOM 1550 N N . VAL A 1 201 ? 12.974 14.795 1.928 1.00 74.00 201 VAL A N 1
ATOM 1551 C CA . VAL A 1 201 ? 12.477 16.037 2.468 1.00 74.00 201 VAL A CA 1
ATOM 1552 C C . VAL A 1 201 ? 13.529 16.575 3.397 1.00 74.00 201 VAL A C 1
ATOM 1554 O O . VAL A 1 201 ? 13.902 15.901 4.352 1.00 74.00 201 VAL A O 1
ATOM 1557 N N . LEU A 1 202 ? 14.001 17.771 3.096 1.00 76.56 202 LEU A N 1
ATOM 1558 C CA . LEU A 1 202 ? 15.066 18.410 3.839 1.00 76.56 202 LEU A CA 1
ATOM 1559 C C . LEU A 1 202 ? 14.500 19.571 4.650 1.00 76.56 202 LEU A C 1
ATOM 1561 O O . LEU A 1 202 ? 13.559 20.235 4.215 1.00 76.56 202 LEU A O 1
ATOM 1565 N N . ASP A 1 203 ? 15.043 19.832 5.829 1.00 78.56 203 ASP A N 1
ATOM 1566 C CA . ASP A 1 203 ? 14.775 21.070 6.548 1.00 78.56 203 ASP A CA 1
ATOM 1567 C C . ASP A 1 203 ? 15.487 22.255 5.860 1.00 78.56 203 ASP A C 1
ATOM 1569 O O . ASP A 1 203 ? 16.148 22.121 4.825 1.00 78.56 203 ASP A O 1
ATOM 1573 N N . LYS A 1 204 ? 15.369 23.456 6.434 1.00 80.38 204 LYS A N 1
ATOM 1574 C CA . LYS A 1 204 ? 16.054 24.655 5.915 1.00 80.38 204 LYS A CA 1
ATOM 1575 C C . LYS A 1 204 ? 17.584 24.563 5.934 1.00 80.38 204 LYS A C 1
ATOM 1577 O O . LYS A 1 204 ? 18.231 25.379 5.285 1.00 80.38 204 LYS A O 1
ATOM 1582 N N . LYS A 1 205 ? 18.156 23.624 6.690 1.00 79.88 205 LYS A N 1
ATOM 1583 C CA . LYS A 1 205 ? 19.598 23.382 6.790 1.00 79.88 205 LYS A CA 1
ATOM 1584 C C . LYS A 1 205 ? 20.070 22.284 5.833 1.00 79.88 205 LYS A C 1
ATOM 1586 O O . LYS A 1 205 ? 21.272 22.075 5.736 1.00 79.88 205 LYS A O 1
ATOM 1591 N N . GLY A 1 206 ? 19.155 21.639 5.104 1.00 74.38 206 GLY A N 1
ATOM 1592 C CA . GLY A 1 206 ? 19.474 20.546 4.189 1.00 74.38 206 GLY A CA 1
ATOM 1593 C C . GLY A 1 206 ? 19.461 19.162 4.843 1.00 74.38 206 GLY A C 1
ATOM 1594 O O . GLY A 1 206 ? 19.860 18.201 4.196 1.00 74.38 206 GLY A O 1
ATOM 1595 N N . GLU A 1 207 ? 18.993 19.036 6.087 1.00 74.44 207 GLU A N 1
ATOM 1596 C CA . GLU A 1 207 ? 18.963 17.766 6.822 1.00 74.44 207 GLU A CA 1
ATOM 1597 C C . GLU A 1 207 ? 17.635 17.035 6.615 1.00 74.44 207 GLU A C 1
ATOM 1599 O O . GLU A 1 207 ? 16.575 17.665 6.600 1.00 74.44 207 GLU A O 1
ATOM 1604 N N . GLU A 1 208 ? 17.649 15.703 6.496 1.00 71.56 208 GLU A N 1
ATOM 1605 C CA . GLU A 1 208 ? 16.413 14.938 6.299 1.00 71.56 208 GLU A CA 1
ATOM 1606 C C . GLU A 1 208 ? 15.425 15.126 7.462 1.00 71.56 208 GLU A C 1
ATOM 1608 O O . GLU A 1 208 ? 15.739 14.913 8.635 1.00 71.56 208 GLU A O 1
ATOM 1613 N N . THR A 1 209 ? 14.188 15.513 7.141 1.00 69.62 209 THR A N 1
ATOM 1614 C CA . THR A 1 209 ? 13.157 15.822 8.132 1.00 69.62 209 THR A CA 1
ATOM 1615 C C . THR A 1 209 ? 11.772 15.371 7.688 1.00 69.62 209 THR A C 1
ATOM 1617 O O . THR A 1 209 ? 11.387 15.490 6.533 1.00 69.62 209 THR A O 1
ATOM 1620 N N . LEU A 1 210 ? 10.944 14.932 8.635 1.00 66.50 210 LEU A N 1
ATOM 1621 C CA . LEU A 1 210 ? 9.502 14.745 8.413 1.00 66.50 210 LEU A CA 1
ATOM 1622 C C . LEU A 1 210 ? 8.673 15.897 9.011 1.00 66.50 210 LEU A C 1
ATOM 1624 O O . LEU A 1 210 ? 7.454 15.785 9.123 1.00 66.50 210 LEU A O 1
ATOM 1628 N N . SER A 1 211 ? 9.319 16.997 9.416 1.00 65.12 211 SER A N 1
ATOM 1629 C CA . SER A 1 211 ? 8.655 18.154 10.030 1.00 65.12 211 SER A CA 1
ATOM 1630 C C . SER A 1 211 ? 7.890 19.020 9.015 1.00 65.12 211 SER A C 1
ATOM 1632 O O . SER A 1 211 ? 7.928 18.785 7.810 1.00 65.12 211 SER A O 1
ATOM 1634 N N . THR A 1 212 ? 7.141 20.013 9.499 1.00 62.09 212 THR A N 1
ATOM 1635 C CA . THR A 1 212 ? 6.293 20.883 8.666 1.00 62.09 212 THR A CA 1
ATOM 1636 C C . THR A 1 212 ? 7.057 21.958 7.891 1.00 62.09 212 THR A C 1
ATOM 1638 O O . THR A 1 212 ? 6.524 22.451 6.902 1.00 62.09 212 THR A O 1
ATOM 1641 N N . ASP A 1 213 ? 8.269 22.327 8.313 1.00 68.19 213 ASP A N 1
ATOM 1642 C CA . ASP A 1 213 ? 9.098 23.350 7.659 1.00 68.19 213 ASP A CA 1
ATOM 1643 C C . ASP A 1 213 ? 10.152 22.669 6.785 1.00 68.19 213 ASP A C 1
ATOM 1645 O O . ASP A 1 213 ? 11.243 22.326 7.245 1.00 68.19 213 ASP A O 1
ATOM 1649 N N . ARG A 1 214 ? 9.751 22.351 5.551 1.00 74.81 214 ARG A N 1
ATOM 1650 C CA . ARG A 1 214 ? 10.429 21.338 4.753 1.00 74.81 214 ARG A CA 1
ATOM 1651 C C . ARG A 1 214 ? 10.479 21.653 3.258 1.00 74.81 214 ARG A C 1
ATOM 1653 O O . ARG A 1 214 ? 9.481 22.059 2.667 1.00 74.81 214 ARG A O 1
ATOM 1660 N N . ASN A 1 215 ? 11.628 21.388 2.647 1.00 76.88 215 ASN A N 1
ATOM 1661 C CA . ASN A 1 215 ? 11.876 21.438 1.214 1.00 76.88 215 ASN A CA 1
ATOM 1662 C C . ASN A 1 215 ? 11.795 20.024 0.643 1.00 76.88 215 ASN A C 1
ATOM 1664 O O . ASN A 1 215 ? 12.558 19.138 1.020 1.00 76.88 215 ASN A O 1
ATOM 1668 N N . PHE A 1 216 ? 10.852 19.810 -0.267 1.00 76.00 216 PHE A N 1
ATOM 1669 C CA . PHE A 1 216 ? 10.734 18.545 -0.979 1.00 76.00 216 PHE A CA 1
ATOM 1670 C C . PHE A 1 216 ? 11.716 18.523 -2.149 1.00 76.00 216 PHE A C 1
ATOM 1672 O O . PHE A 1 216 ? 11.640 19.400 -3.011 1.00 76.00 216 PHE A O 1
ATOM 1679 N N . ILE A 1 217 ? 12.579 17.513 -2.201 1.00 75.88 217 ILE A N 1
ATOM 1680 C CA . ILE A 1 217 ? 13.519 17.306 -3.302 1.00 75.88 217 ILE A CA 1
ATOM 1681 C C . ILE A 1 217 ? 13.241 15.940 -3.919 1.00 75.88 217 ILE A C 1
ATOM 1683 O O . ILE A 1 217 ? 13.405 14.908 -3.273 1.00 75.88 217 ILE A O 1
ATOM 1687 N N . GLU A 1 218 ? 12.807 15.950 -5.174 1.00 76.44 218 GLU A N 1
ATOM 1688 C CA . GLU A 1 218 ? 12.669 14.750 -5.996 1.00 76.44 218 GLU A CA 1
ATOM 1689 C C . GLU A 1 218 ? 14.003 14.491 -6.694 1.00 76.44 218 GLU A C 1
ATOM 1691 O O . GLU A 1 218 ? 14.540 15.396 -7.333 1.00 76.44 218 GLU A O 1
ATOM 1696 N N . TYR A 1 219 ? 14.560 13.292 -6.540 1.00 69.50 219 TYR A N 1
ATOM 1697 C CA . TYR A 1 219 ? 15.840 12.911 -7.157 1.00 69.50 219 TYR A CA 1
ATOM 1698 C C . TYR A 1 219 ? 15.747 11.632 -7.992 1.00 69.50 219 TYR A C 1
ATOM 1700 O O . TYR A 1 219 ? 16.737 11.235 -8.597 1.00 69.50 219 TYR A O 1
ATOM 1708 N N . GLY A 1 220 ? 14.583 10.978 -8.018 1.00 68.38 220 GLY A N 1
ATOM 1709 C CA . GLY A 1 220 ? 14.310 9.846 -8.900 1.00 68.38 220 GLY A CA 1
ATOM 1710 C C . GLY A 1 220 ? 13.307 10.187 -10.001 1.00 68.38 220 GLY A C 1
ATOM 1711 O O . GLY A 1 220 ? 13.069 11.350 -10.319 1.00 68.38 220 GLY A O 1
ATOM 1712 N N . ASP A 1 221 ? 12.714 9.148 -10.587 1.00 71.44 221 ASP A N 1
ATOM 1713 C CA . ASP A 1 221 ? 11.707 9.287 -11.639 1.00 71.44 221 ASP A CA 1
ATOM 1714 C C . ASP A 1 221 ? 10.449 9.999 -11.091 1.00 71.44 221 ASP A C 1
ATOM 1716 O O . ASP A 1 221 ? 9.737 9.430 -10.262 1.00 71.44 221 ASP A O 1
ATOM 1720 N N . PRO A 1 222 ? 10.110 11.215 -11.555 1.00 72.75 222 PRO A N 1
ATOM 1721 C CA . PRO A 1 222 ? 8.967 11.961 -11.029 1.00 72.75 222 PRO A CA 1
ATOM 1722 C C . PRO A 1 222 ? 7.618 11.330 -11.395 1.00 72.75 222 PRO A C 1
ATOM 1724 O O . PRO A 1 222 ? 6.564 11.791 -10.959 1.00 72.75 222 PRO A O 1
ATOM 1727 N N . THR A 1 223 ? 7.622 10.282 -12.220 1.00 81.69 223 THR A N 1
ATOM 1728 C CA . THR A 1 223 ? 6.433 9.527 -12.607 1.00 81.69 223 THR A CA 1
ATOM 1729 C C . THR A 1 223 ? 6.194 8.299 -11.724 1.00 81.69 223 THR A C 1
ATOM 1731 O O . THR A 1 223 ? 5.065 7.781 -11.726 1.00 81.69 223 THR A O 1
ATOM 1734 N N . THR A 1 224 ? 7.184 7.894 -10.911 1.00 86.56 224 THR A N 1
ATOM 1735 C CA . THR A 1 224 ? 7.043 6.762 -9.986 1.00 86.56 224 THR A CA 1
ATOM 1736 C C . THR A 1 224 ? 6.136 7.075 -8.809 1.00 86.56 224 THR A C 1
ATOM 1738 O O . THR A 1 224 ? 6.232 8.164 -8.238 1.00 86.56 224 THR A O 1
ATOM 1741 N N . PRO A 1 225 ? 5.266 6.129 -8.393 1.00 89.00 225 PRO A N 1
ATOM 1742 C CA . PRO A 1 225 ? 4.565 6.242 -7.125 1.00 89.00 225 PRO A CA 1
ATOM 1743 C C . PRO A 1 225 ? 5.509 6.425 -5.947 1.00 89.00 225 PRO A C 1
ATOM 1745 O O . PRO A 1 225 ? 5.079 7.013 -4.968 1.00 89.00 225 PRO A O 1
ATOM 1748 N N . MET A 1 226 ? 6.768 5.969 -6.021 1.00 85.88 226 MET A N 1
ATOM 1749 C CA . MET A 1 226 ? 7.758 6.204 -4.959 1.00 85.88 226 MET A CA 1
ATOM 1750 C C . MET A 1 226 ? 8.228 7.667 -4.901 1.00 85.88 226 MET A C 1
ATOM 1752 O O . MET A 1 226 ? 8.828 8.076 -3.909 1.00 85.88 226 MET A O 1
ATOM 1756 N N . GLY A 1 227 ? 7.930 8.438 -5.950 1.00 84.25 227 GLY A N 1
ATOM 1757 C CA . GLY A 1 227 ? 8.069 9.882 -6.123 1.00 84.25 227 GLY A CA 1
ATOM 1758 C C . GLY A 1 227 ? 6.832 10.661 -5.649 1.00 84.25 227 GLY A C 1
ATOM 1759 O O . GLY A 1 227 ? 6.068 10.222 -4.787 1.00 84.25 227 GLY A O 1
ATOM 1760 N N . LYS A 1 228 ? 6.587 11.809 -6.284 1.00 81.62 228 LYS A N 1
ATOM 1761 C CA . LYS A 1 228 ? 5.263 12.457 -6.366 1.00 81.62 228 LYS A CA 1
ATOM 1762 C C . LYS A 1 228 ? 4.408 11.924 -7.514 1.00 81.62 228 LYS A C 1
ATOM 1764 O O . LYS A 1 228 ? 3.239 12.303 -7.638 1.00 81.62 228 LYS A O 1
ATOM 1769 N N . GLY A 1 229 ? 4.992 11.073 -8.348 1.00 81.56 229 GLY A N 1
ATOM 1770 C CA . GLY A 1 229 ? 4.351 10.475 -9.499 1.00 81.56 229 GLY A CA 1
ATOM 1771 C C . GLY A 1 229 ? 3.188 9.556 -9.152 1.00 81.56 229 GLY A C 1
ATOM 1772 O O . GLY A 1 229 ? 2.916 9.201 -8.006 1.00 81.56 229 GLY A O 1
ATOM 1773 N N . SER A 1 230 ? 2.448 9.180 -10.186 1.00 77.25 230 SER A N 1
ATOM 1774 C CA . SER A 1 230 ? 1.308 8.263 -10.063 1.00 77.25 230 SER A CA 1
ATOM 1775 C C . SER A 1 230 ? 1.145 7.350 -11.271 1.00 77.25 230 SER A C 1
ATOM 1777 O O . SER A 1 230 ? 0.117 6.694 -11.414 1.00 77.25 230 SER A O 1
ATOM 1779 N N . ASN A 1 231 ? 2.143 7.319 -12.152 1.00 79.81 231 ASN A N 1
ATOM 1780 C CA . ASN A 1 231 ? 2.010 6.692 -13.454 1.00 79.81 231 ASN A CA 1
ATOM 1781 C C . ASN A 1 231 ? 2.655 5.307 -13.468 1.00 79.81 231 ASN A C 1
ATOM 1783 O O . ASN A 1 231 ? 2.013 4.316 -13.810 1.00 79.81 231 ASN A O 1
ATOM 1787 N N . SER A 1 232 ? 3.932 5.231 -13.095 1.00 84.75 232 SER A N 1
ATOM 1788 C CA . SER A 1 232 ? 4.731 4.052 -13.390 1.00 84.75 232 SER A CA 1
ATOM 1789 C C . SER A 1 232 ? 5.906 3.890 -12.454 1.00 84.75 232 SER A C 1
ATOM 1791 O O . SER A 1 232 ? 6.686 4.818 -12.332 1.00 84.75 232 SER A O 1
ATOM 1793 N N . TYR A 1 233 ? 6.114 2.696 -11.898 1.00 85.75 233 TYR A N 1
ATOM 1794 C CA . TYR A 1 233 ? 7.411 2.385 -11.306 1.00 85.75 233 TYR A CA 1
ATOM 1795 C C . TYR A 1 233 ? 8.521 2.570 -12.344 1.00 85.75 233 TYR A C 1
ATOM 1797 O O . TYR A 1 233 ? 8.359 2.227 -13.519 1.00 85.75 233 TYR A O 1
ATOM 1805 N N . SER A 1 234 ? 9.640 3.105 -11.886 1.00 81.50 234 SER A N 1
ATOM 1806 C CA . SER A 1 234 ? 10.856 3.311 -12.658 1.00 81.50 234 SER A CA 1
ATOM 1807 C C . SER A 1 234 ? 11.443 1.987 -13.156 1.00 81.50 234 SER A C 1
ATOM 1809 O O . SER A 1 234 ? 11.137 0.897 -12.657 1.00 81.50 234 SER A O 1
ATOM 1811 N N . LEU A 1 235 ? 12.349 2.074 -14.131 1.00 76.44 235 LEU A N 1
ATOM 1812 C CA . LEU A 1 235 ? 13.026 0.904 -14.692 1.00 76.44 235 LEU A CA 1
ATOM 1813 C C . LEU A 1 235 ? 13.761 0.091 -13.613 1.00 76.44 235 LEU A C 1
ATOM 1815 O O . LEU A 1 235 ? 13.681 -1.138 -13.602 1.00 76.44 235 LEU A O 1
ATOM 1819 N N . ILE A 1 236 ? 14.421 0.776 -12.673 1.00 76.00 236 ILE A N 1
ATOM 1820 C CA . ILE A 1 236 ? 15.159 0.140 -11.579 1.00 76.00 236 ILE A CA 1
ATOM 1821 C C . ILE A 1 236 ? 14.230 -0.637 -10.641 1.00 76.00 236 ILE A C 1
ATOM 1823 O O . ILE A 1 236 ? 14.528 -1.771 -10.266 1.00 76.00 236 ILE A O 1
ATOM 1827 N N . GLU A 1 237 ? 13.075 -0.070 -10.302 1.00 82.62 237 GLU A N 1
ATOM 1828 C CA . GLU A 1 237 ? 12.061 -0.716 -9.467 1.00 82.62 237 GLU A CA 1
ATOM 1829 C C . GLU A 1 237 ? 11.517 -1.972 -10.161 1.00 82.62 237 GLU A C 1
ATOM 1831 O O . GLU A 1 237 ? 11.543 -3.064 -9.588 1.00 82.62 237 GLU A O 1
ATOM 1836 N N . ARG A 1 238 ? 11.135 -1.861 -11.439 1.00 82.69 238 ARG A N 1
ATOM 1837 C CA . ARG A 1 238 ? 10.650 -2.993 -12.247 1.00 82.69 238 ARG A CA 1
ATOM 1838 C C . ARG A 1 238 ? 11.711 -4.092 -12.418 1.00 82.69 238 ARG A C 1
ATOM 1840 O O . ARG A 1 238 ? 11.387 -5.281 -12.352 1.00 82.69 238 ARG A O 1
ATOM 1847 N N . TYR A 1 239 ? 12.985 -3.725 -12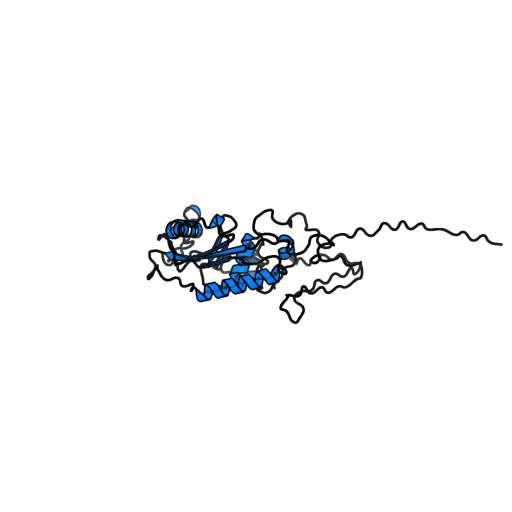.587 1.00 77.44 239 TYR A N 1
ATOM 1848 C CA . TYR A 1 239 ? 14.097 -4.679 -12.658 1.00 77.44 239 TYR A CA 1
ATOM 1849 C C . TYR A 1 239 ? 14.321 -5.413 -11.331 1.00 77.44 239 TYR A C 1
ATOM 1851 O O . TYR A 1 239 ? 14.480 -6.641 -11.321 1.00 77.44 239 TYR A O 1
ATOM 1859 N N . ARG A 1 240 ? 14.306 -4.686 -10.203 1.00 77.75 240 ARG A N 1
ATOM 1860 C CA . ARG A 1 240 ? 14.462 -5.273 -8.860 1.00 77.75 240 ARG A CA 1
ATOM 1861 C C . ARG A 1 240 ? 13.362 -6.289 -8.565 1.00 77.75 240 ARG A C 1
ATOM 1863 O O . ARG A 1 240 ? 13.641 -7.304 -7.934 1.00 77.75 240 ARG A O 1
ATOM 1870 N N . MET A 1 241 ? 12.161 -6.077 -9.100 1.00 78.94 241 MET A N 1
ATOM 1871 C CA . MET A 1 241 ? 11.050 -7.029 -8.992 1.00 78.94 241 MET A CA 1
ATOM 1872 C C . MET A 1 241 ? 11.128 -8.207 -9.955 1.00 78.94 241 MET A C 1
ATOM 1874 O O . MET A 1 241 ? 10.364 -9.158 -9.810 1.00 78.94 241 MET A O 1
ATOM 1878 N N . GLY A 1 242 ? 12.042 -8.179 -10.923 1.00 77.44 242 GLY A N 1
ATOM 1879 C CA . GLY A 1 242 ? 12.145 -9.206 -11.955 1.00 77.44 242 GLY A CA 1
ATOM 1880 C C . GLY A 1 242 ? 11.016 -9.175 -12.983 1.00 77.44 242 GLY A C 1
ATOM 1881 O O . GLY A 1 242 ? 10.802 -10.166 -13.678 1.00 77.44 242 GLY A O 1
ATOM 1882 N N . TRP A 1 243 ? 10.303 -8.052 -13.092 1.00 80.25 243 TRP A N 1
ATOM 1883 C CA . TRP A 1 243 ? 9.311 -7.839 -14.149 1.00 80.25 243 TRP A CA 1
ATOM 1884 C C . TRP A 1 243 ? 9.971 -7.551 -15.494 1.00 80.25 243 TRP A C 1
ATOM 1886 O O . TRP A 1 243 ? 9.404 -7.846 -16.540 1.00 80.25 243 TRP A O 1
ATOM 1896 N N . ILE A 1 244 ? 11.196 -7.030 -15.449 1.00 75.62 244 ILE A N 1
ATOM 1897 C CA . ILE A 1 244 ? 12.090 -6.900 -16.597 1.00 75.62 244 ILE A CA 1
ATOM 1898 C C . ILE A 1 244 ? 13.074 -8.070 -16.569 1.00 75.62 244 ILE A C 1
ATOM 1900 O O . ILE A 1 244 ? 13.594 -8.449 -15.509 1.00 75.62 244 ILE A O 1
ATOM 1904 N N . GLY A 1 245 ? 13.308 -8.655 -17.741 1.00 67.19 245 GLY A N 1
ATOM 1905 C CA . GLY A 1 245 ? 14.214 -9.783 -17.907 1.00 67.19 245 GLY A CA 1
ATOM 1906 C C . GLY A 1 245 ? 15.648 -9.436 -17.516 1.00 67.19 245 GLY A C 1
ATOM 1907 O O . GLY A 1 245 ? 16.093 -8.306 -17.685 1.00 67.19 245 GLY A O 1
ATOM 1908 N N . SER A 1 246 ? 16.387 -10.410 -16.983 1.00 63.97 246 SER A N 1
ATOM 1909 C CA . SER A 1 246 ? 17.824 -10.260 -16.685 1.00 63.97 246 SER A CA 1
ATOM 1910 C C . SER A 1 246 ? 18.728 -10.923 -17.728 1.00 63.97 246 SER A C 1
ATOM 1912 O O . SER A 1 246 ? 19.936 -10.977 -17.528 1.00 63.97 246 SER A O 1
ATOM 1914 N N . LYS A 1 247 ? 18.151 -11.505 -18.785 1.00 63.53 247 LYS A N 1
ATOM 1915 C CA . LYS A 1 247 ? 18.863 -12.221 -19.849 1.00 63.53 247 LYS A CA 1
ATOM 1916 C C . LYS A 1 247 ? 18.304 -11.805 -21.197 1.00 63.53 247 LYS A C 1
ATOM 1918 O O . LYS A 1 247 ? 17.095 -11.690 -21.312 1.00 63.53 247 LYS A O 1
ATOM 1923 N N . ASP A 1 248 ? 19.162 -11.690 -22.194 1.00 58.16 248 ASP A N 1
ATOM 1924 C CA . ASP A 1 248 ? 18.838 -11.463 -23.611 1.00 58.16 248 ASP A CA 1
ATOM 1925 C C . ASP A 1 248 ? 17.771 -12.397 -24.206 1.00 58.16 248 ASP A C 1
ATOM 1927 O O . ASP A 1 248 ? 17.004 -12.001 -25.076 1.00 58.16 248 ASP A O 1
ATOM 1931 N N . THR A 1 249 ? 17.699 -13.626 -23.704 1.00 59.31 249 THR A N 1
ATOM 1932 C CA . THR A 1 249 ? 16.692 -14.636 -24.059 1.00 59.31 249 THR A CA 1
ATOM 1933 C C . THR A 1 249 ? 15.298 -14.347 -23.501 1.00 59.31 249 THR A C 1
ATOM 1935 O O . THR A 1 249 ? 14.327 -14.979 -23.916 1.00 59.31 249 THR A O 1
ATOM 1938 N N . ASP A 1 250 ? 15.172 -13.418 -22.555 1.00 61.41 250 ASP A N 1
ATOM 1939 C CA . ASP A 1 250 ? 13.886 -12.976 -22.036 1.00 61.41 250 ASP A CA 1
ATOM 1940 C C . ASP A 1 250 ? 13.296 -11.926 -22.979 1.00 61.41 250 ASP A C 1
ATOM 1942 O O . ASP A 1 250 ? 13.881 -10.871 -23.194 1.00 61.41 250 ASP A O 1
ATOM 1946 N N . SER A 1 251 ? 12.091 -12.171 -23.492 1.00 59.50 251 SER A N 1
ATOM 1947 C CA . SER A 1 251 ? 11.357 -11.213 -24.334 1.00 59.50 251 SER A CA 1
ATOM 1948 C C . SER A 1 251 ? 11.128 -9.839 -23.682 1.00 59.50 251 SER A C 1
ATOM 1950 O O . SER A 1 251 ? 10.760 -8.890 -24.365 1.00 59.50 251 SER A O 1
ATOM 1952 N N . ARG A 1 252 ? 11.326 -9.729 -22.363 1.00 64.00 252 ARG A N 1
ATOM 1953 C CA . ARG A 1 252 ? 11.213 -8.497 -21.568 1.00 64.00 252 ARG A CA 1
ATOM 1954 C C . ARG A 1 252 ? 12.571 -7.841 -21.305 1.00 64.00 252 ARG A C 1
ATOM 1956 O O . ARG A 1 252 ? 12.650 -6.933 -20.481 1.00 64.00 252 ARG A O 1
ATOM 1963 N N . PHE A 1 253 ? 13.653 -8.359 -21.878 1.00 59.44 253 PHE A N 1
ATOM 1964 C CA . PHE A 1 253 ? 14.999 -7.833 -21.693 1.00 59.44 253 PHE A CA 1
ATOM 1965 C C . PHE A 1 253 ? 15.236 -6.584 -22.529 1.00 59.44 253 PHE A C 1
ATOM 1967 O O . PHE A 1 253 ? 14.804 -6.476 -23.675 1.00 59.44 253 PHE A O 1
ATOM 1974 N N . VAL A 1 254 ? 15.988 -5.659 -21.945 1.00 60.62 254 VAL A N 1
ATOM 1975 C CA . VAL A 1 254 ? 16.426 -4.431 -22.603 1.00 60.62 254 VAL A CA 1
ATOM 1976 C C . VAL A 1 254 ? 17.789 -4.694 -23.228 1.00 60.62 254 VAL A C 1
ATOM 1978 O O . VAL A 1 254 ? 18.772 -4.874 -22.506 1.00 60.62 254 VAL A O 1
ATOM 1981 N N . LYS A 1 255 ? 17.850 -4.765 -24.562 1.00 53.75 255 LYS A N 1
ATOM 1982 C CA . LYS A 1 255 ? 19.095 -5.057 -25.284 1.00 53.75 255 LYS A CA 1
ATOM 1983 C C . LYS A 1 255 ? 20.103 -3.911 -25.136 1.00 53.75 255 LYS A C 1
ATOM 1985 O O . LYS A 1 255 ? 19.715 -2.748 -25.103 1.00 53.75 255 LYS A O 1
ATOM 1990 N N . ALA A 1 256 ? 21.391 -4.258 -25.102 1.00 51.56 256 ALA A N 1
ATOM 1991 C CA . ALA A 1 256 ? 22.469 -3.307 -25.347 1.00 51.56 256 ALA A CA 1
ATOM 1992 C C . ALA A 1 256 ? 22.453 -2.794 -26.779 1.00 51.56 256 ALA A C 1
ATOM 1994 O O . ALA A 1 256 ? 22.274 -3.566 -27.725 1.00 51.56 256 ALA A O 1
ATOM 1995 N N . PHE A 1 257 ? 22.614 -1.482 -26.885 1.00 53.97 257 PHE A N 1
ATOM 1996 C CA . PHE A 1 257 ? 22.759 -0.767 -28.139 1.00 53.97 257 PHE A CA 1
ATOM 1997 C C . PHE A 1 257 ? 24.237 -0.684 -28.479 1.00 53.97 257 PHE A C 1
ATOM 1999 O O . PHE A 1 257 ? 25.081 -0.563 -27.585 1.00 53.97 257 PHE A O 1
ATOM 2006 N N . GLU A 1 258 ? 24.543 -0.791 -29.764 1.00 49.62 258 GLU A N 1
ATOM 2007 C CA . GLU A 1 258 ? 25.911 -0.611 -30.227 1.00 49.62 258 GLU A CA 1
ATOM 2008 C C . GLU A 1 258 ? 26.324 0.862 -30.030 1.00 49.62 258 GLU A C 1
ATOM 2010 O O . GLU A 1 258 ? 25.481 1.764 -30.114 1.00 49.62 258 GLU A O 1
ATOM 2015 N N . PRO A 1 259 ? 27.610 1.150 -29.767 1.00 49.72 259 PRO A N 1
ATOM 2016 C CA . PRO A 1 259 ? 28.109 2.521 -29.715 1.00 49.72 259 PRO A CA 1
ATOM 2017 C C . PRO A 1 259 ? 27.687 3.338 -30.949 1.00 49.72 259 PRO A C 1
ATOM 2019 O O . PRO A 1 259 ? 27.865 2.902 -32.086 1.00 49.72 259 PRO A O 1
ATOM 2022 N N . GLY A 1 260 ? 27.126 4.531 -30.729 1.00 50.16 260 GLY A N 1
ATOM 2023 C CA . GLY A 1 260 ? 26.610 5.409 -31.788 1.00 50.16 260 GLY A CA 1
ATOM 2024 C C . GLY A 1 260 ? 25.161 5.145 -32.222 1.00 50.16 260 GLY A C 1
ATOM 2025 O O . GLY A 1 260 ? 24.618 5.923 -33.009 1.00 50.16 260 GLY A O 1
ATOM 2026 N N . GLU A 1 261 ? 24.500 4.109 -31.700 1.00 47.44 261 GLU A N 1
ATOM 2027 C CA . GLU A 1 261 ? 23.058 3.932 -31.871 1.00 47.44 261 GLU A CA 1
ATOM 2028 C C . GLU A 1 261 ? 22.292 4.829 -30.891 1.00 47.44 261 GLU A C 1
ATOM 2030 O O . GLU A 1 261 ? 22.548 4.825 -29.688 1.00 47.44 261 GLU A O 1
ATOM 2035 N N . ILE A 1 262 ? 21.323 5.591 -31.406 1.00 43.69 262 ILE A N 1
ATOM 2036 C CA . ILE A 1 262 ? 20.296 6.238 -30.587 1.00 43.69 262 ILE A CA 1
ATOM 2037 C C . ILE A 1 262 ? 19.072 5.342 -30.647 1.00 43.69 262 ILE A C 1
ATOM 2039 O O . ILE A 1 262 ? 18.458 5.184 -31.705 1.00 43.69 262 ILE A O 1
ATOM 2043 N N . SER A 1 263 ? 18.690 4.783 -29.510 1.00 43.62 263 SER A N 1
ATOM 2044 C CA . SER A 1 263 ? 17.437 4.058 -29.386 1.00 43.62 263 SER A CA 1
ATOM 2045 C C . SER A 1 263 ? 16.464 4.827 -28.508 1.00 43.62 263 SER A C 1
ATOM 2047 O O . SER A 1 263 ? 16.823 5.437 -27.505 1.00 43.62 263 SER A O 1
ATOM 2049 N N . PHE A 1 264 ? 15.200 4.794 -28.914 1.00 42.78 264 PHE A N 1
ATOM 2050 C CA . PHE A 1 264 ? 14.078 5.235 -28.105 1.00 42.78 264 PHE A CA 1
ATOM 2051 C C . PHE A 1 264 ? 13.235 3.996 -27.850 1.00 42.78 264 PHE A C 1
ATOM 2053 O O . PHE A 1 264 ? 12.486 3.561 -28.722 1.00 42.78 264 PHE A O 1
ATOM 2060 N N . MET A 1 265 ? 13.378 3.389 -26.675 1.00 42.56 265 MET A N 1
ATOM 2061 C CA . MET A 1 265 ? 12.445 2.345 -26.258 1.00 42.56 265 MET A CA 1
ATOM 2062 C C . MET A 1 265 ? 11.393 2.966 -25.367 1.00 42.56 265 MET A C 1
ATOM 2064 O O . MET A 1 265 ? 11.677 3.297 -24.220 1.00 42.56 265 MET A O 1
ATOM 2068 N N . ALA A 1 266 ? 10.188 3.115 -25.905 1.00 43.31 266 ALA A N 1
ATOM 2069 C CA . ALA A 1 266 ? 9.017 3.322 -25.083 1.00 43.31 266 ALA A CA 1
ATOM 2070 C C . ALA A 1 266 ? 8.589 1.985 -24.487 1.00 43.31 266 ALA A C 1
ATOM 2072 O O . ALA A 1 266 ? 8.313 1.039 -25.224 1.00 43.31 266 ALA A O 1
ATOM 2073 N N . TYR A 1 267 ? 8.535 1.892 -23.162 1.00 48.62 267 TYR A N 1
ATOM 2074 C CA . TYR A 1 267 ? 7.890 0.746 -22.531 1.00 48.62 267 TYR A CA 1
ATOM 2075 C C . TYR A 1 267 ? 6.385 0.963 -22.572 1.00 48.62 267 TYR A C 1
ATOM 2077 O O . TYR A 1 267 ? 5.802 1.569 -21.672 1.00 48.62 267 TYR A O 1
ATOM 2085 N N . ASP A 1 268 ? 5.774 0.499 -23.660 1.00 43.12 268 ASP A N 1
ATOM 2086 C CA . ASP A 1 268 ? 4.335 0.589 -23.852 1.00 43.12 268 ASP A CA 1
ATOM 2087 C C . ASP A 1 268 ? 3.599 -0.097 -22.703 1.00 43.12 268 ASP A C 1
ATOM 2089 O O . ASP A 1 268 ? 3.849 -1.253 -22.340 1.00 43.12 268 ASP A O 1
ATOM 2093 N N . ARG A 1 269 ? 2.645 0.640 -22.132 1.00 42.44 269 ARG A N 1
ATOM 2094 C CA . ARG A 1 269 ? 1.589 0.011 -21.352 1.00 42.44 269 ARG A CA 1
ATOM 2095 C C . ARG A 1 269 ? 0.698 -0.754 -22.342 1.00 42.44 269 ARG A C 1
ATOM 2097 O O . ARG A 1 269 ? 0.404 -0.205 -23.402 1.00 42.44 269 ARG A O 1
ATOM 2104 N N . PRO A 1 270 ? 0.191 -1.951 -22.005 1.00 39.56 270 PRO A N 1
ATOM 2105 C CA . PRO A 1 270 ? -0.748 -2.681 -22.864 1.00 39.56 270 PRO A CA 1
ATOM 2106 C C . PRO A 1 270 ? -2.030 -1.901 -23.227 1.00 39.56 270 PRO A C 1
ATOM 2108 O O . PRO A 1 270 ? -2.763 -2.319 -24.117 1.00 39.56 270 PRO A O 1
ATOM 2111 N N . ASP A 1 271 ? -2.319 -0.800 -22.525 1.00 42.00 271 ASP A N 1
ATOM 2112 C CA . ASP A 1 271 ? -3.487 0.071 -22.677 1.00 42.00 271 ASP A CA 1
ATOM 2113 C C . ASP A 1 271 ? -3.155 1.507 -23.145 1.00 42.00 271 ASP A C 1
ATOM 2115 O O . ASP A 1 271 ? -4.057 2.340 -23.243 1.00 42.00 271 ASP A O 1
ATOM 2119 N N . ALA A 1 272 ? -1.890 1.837 -23.437 1.00 41.00 272 ALA A N 1
ATOM 2120 C CA . ALA A 1 272 ? -1.513 3.174 -23.893 1.00 41.00 272 ALA A CA 1
ATOM 2121 C C . ALA A 1 272 ? -1.528 3.282 -25.419 1.00 41.00 272 ALA A C 1
ATOM 2123 O O . ALA A 1 272 ? -0.804 2.583 -26.116 1.00 41.00 272 ALA A O 1
ATOM 2124 N N . SER A 1 273 ? -2.279 4.247 -25.947 1.00 30.81 273 SER A N 1
ATOM 2125 C CA . SER A 1 273 ? -2.208 4.676 -27.347 1.00 30.81 273 SER A CA 1
ATOM 2126 C C . SER A 1 273 ? -0.999 5.595 -27.621 1.00 30.81 273 SER A C 1
ATOM 2128 O O . SER A 1 273 ? -1.142 6.603 -28.315 1.00 30.81 273 SER A O 1
ATOM 2130 N N . GLY A 1 274 ? 0.168 5.318 -27.025 1.00 33.28 274 GLY A N 1
ATOM 2131 C CA . GLY A 1 274 ? 1.383 6.126 -27.184 1.00 33.28 274 GLY A CA 1
ATOM 2132 C C . GLY A 1 274 ? 2.410 6.000 -26.048 1.00 33.28 274 GLY A C 1
ATOM 2133 O O . GLY A 1 274 ? 2.070 5.633 -24.922 1.00 33.28 274 GLY A O 1
ATOM 2134 N N . CYS A 1 275 ? 3.660 6.363 -26.371 1.00 33.34 275 CYS A N 1
ATOM 2135 C CA . CYS A 1 275 ? 4.863 6.226 -25.544 1.00 33.34 275 CYS A CA 1
ATOM 2136 C C . CYS A 1 275 ? 4.699 6.684 -24.088 1.00 33.34 275 CYS A C 1
ATOM 2138 O O . CYS A 1 275 ? 4.380 7.846 -23.830 1.00 33.34 275 CYS A O 1
ATOM 2140 N N . VAL A 1 276 ? 5.075 5.828 -23.133 1.00 39.28 276 VAL A N 1
ATOM 2141 C CA . VAL A 1 276 ? 5.259 6.215 -21.726 1.00 39.28 276 VAL A CA 1
ATOM 2142 C C . VAL A 1 276 ? 6.647 5.780 -21.253 1.00 39.28 276 VAL A C 1
ATOM 2144 O O . VAL A 1 276 ? 6.845 4.665 -20.786 1.00 39.28 276 VAL A O 1
ATOM 2147 N N . GLY A 1 277 ? 7.602 6.704 -21.383 1.00 40.31 277 GLY A N 1
ATOM 2148 C CA . GLY A 1 277 ? 8.975 6.582 -20.885 1.00 40.31 277 GLY A CA 1
ATOM 2149 C C . GLY A 1 277 ? 9.945 6.027 -21.923 1.00 40.31 277 GLY A C 1
ATOM 2150 O O . GLY A 1 277 ? 9.822 4.877 -22.317 1.00 40.31 277 GLY A O 1
ATOM 2151 N N . GLY A 1 278 ? 10.906 6.854 -22.341 1.00 39.00 278 GLY A N 1
ATOM 2152 C CA . GLY A 1 278 ? 12.024 6.481 -23.205 1.00 39.00 278 GLY A CA 1
ATOM 2153 C C . GLY A 1 278 ? 13.343 6.580 -22.447 1.00 39.00 278 GLY A C 1
ATOM 2154 O O . GLY A 1 278 ? 13.544 7.536 -21.703 1.00 39.00 278 GLY A O 1
ATOM 2155 N N . TYR A 1 279 ? 14.241 5.616 -22.634 1.00 42.47 279 TYR A N 1
ATOM 2156 C CA . TYR A 1 279 ? 15.654 5.799 -22.298 1.00 42.47 279 TYR A CA 1
ATOM 2157 C C . TYR A 1 279 ? 16.381 6.233 -23.566 1.00 42.47 279 TYR A C 1
ATOM 2159 O O . TYR A 1 279 ? 16.190 5.606 -24.605 1.00 42.47 279 TYR A O 1
ATOM 2167 N N . ILE A 1 280 ? 17.170 7.303 -23.485 1.00 42.44 280 ILE A N 1
ATOM 2168 C CA . ILE A 1 280 ? 18.107 7.681 -24.542 1.00 42.44 280 ILE A CA 1
ATOM 2169 C C . ILE A 1 280 ? 19.475 7.213 -24.072 1.00 42.44 280 ILE A C 1
ATOM 2171 O O . ILE A 1 280 ? 20.036 7.781 -23.135 1.00 42.44 280 ILE A O 1
ATOM 2175 N N . GLN A 1 281 ? 20.005 6.191 -24.734 1.00 41.06 281 GLN A N 1
ATOM 2176 C CA . GLN A 1 281 ? 21.430 5.905 -24.699 1.00 41.06 281 GLN A CA 1
ATOM 2177 C C . GLN A 1 281 ? 22.027 6.453 -25.986 1.00 41.06 281 GLN A C 1
ATOM 2179 O O . GLN A 1 281 ? 21.534 6.153 -27.067 1.00 41.06 281 GLN A O 1
ATOM 2184 N N . GLY A 1 282 ? 23.059 7.276 -25.867 1.00 42.56 282 GLY A N 1
ATOM 2185 C CA . GLY A 1 282 ? 23.887 7.668 -26.994 1.00 42.56 282 GLY A CA 1
ATOM 2186 C C . GLY A 1 282 ? 25.330 7.634 -26.537 1.00 42.56 282 GLY A C 1
ATOM 2187 O O . GLY A 1 282 ? 25.698 8.378 -25.630 1.00 42.56 282 GLY A O 1
ATOM 2188 N N . ASP A 1 283 ? 26.142 6.763 -27.129 1.00 44.03 283 ASP A N 1
ATOM 2189 C CA . ASP A 1 283 ? 27.589 6.856 -26.961 1.00 44.03 283 ASP A CA 1
ATOM 2190 C C . ASP A 1 283 ? 28.103 7.967 -27.882 1.00 44.03 283 ASP A C 1
ATOM 2192 O O . ASP A 1 283 ? 28.373 7.759 -29.064 1.00 44.03 283 ASP A O 1
ATOM 2196 N N . PHE A 1 284 ? 28.162 9.187 -27.347 1.00 44.75 284 PHE A N 1
ATOM 2197 C CA . PHE A 1 284 ? 28.704 10.353 -28.047 1.00 44.75 284 PHE A CA 1
ATOM 2198 C C . PHE A 1 284 ? 30.242 10.421 -27.966 1.00 44.75 284 PHE A C 1
ATOM 2200 O O . PHE A 1 284 ? 30.816 11.485 -28.194 1.00 44.75 284 PHE A O 1
ATOM 2207 N N . GLY A 1 285 ? 30.927 9.335 -27.578 1.00 40.03 285 GLY A N 1
ATOM 2208 C CA . GLY A 1 285 ? 32.323 9.413 -27.136 1.00 40.03 285 GLY A CA 1
ATOM 2209 C C . GLY A 1 285 ? 32.461 10.162 -25.805 1.00 40.03 285 GLY A C 1
ATOM 2210 O O . GLY A 1 285 ? 33.522 10.701 -25.491 1.00 40.03 285 GLY A O 1
ATOM 2211 N N . VAL A 1 286 ? 31.372 10.216 -25.034 1.00 35.22 286 VAL A N 1
ATOM 2212 C CA . VAL A 1 286 ? 31.301 10.813 -23.703 1.00 35.22 286 VAL A CA 1
ATOM 2213 C C . VAL A 1 286 ? 30.704 9.764 -22.779 1.00 35.22 286 VAL A C 1
ATOM 2215 O O . VAL A 1 286 ? 29.607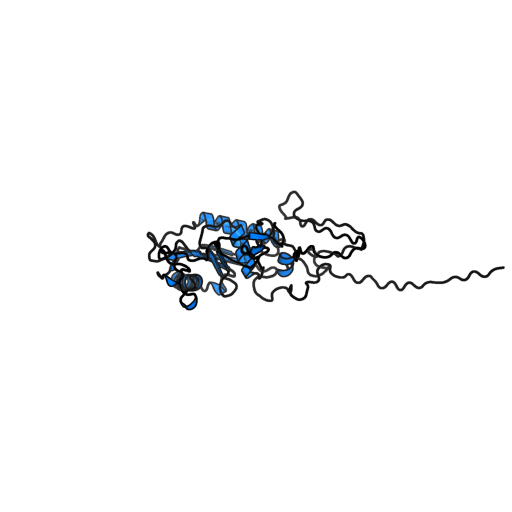 9.268 -23.024 1.00 35.22 286 VAL A O 1
ATOM 2218 N N . GLU A 1 287 ? 31.438 9.434 -21.721 1.00 35.59 287 GLU A N 1
ATOM 2219 C CA . GLU A 1 287 ? 30.974 8.621 -20.599 1.00 35.59 287 GLU A CA 1
ATOM 2220 C C . GLU A 1 287 ? 29.590 9.124 -20.141 1.00 35.59 287 GLU A C 1
ATOM 2222 O O . GLU A 1 287 ? 29.471 10.243 -19.631 1.00 35.59 287 GLU A O 1
ATOM 2227 N N . ILE A 1 288 ? 28.532 8.327 -20.345 1.00 36.03 288 ILE A N 1
ATOM 2228 C CA . ILE A 1 288 ? 27.209 8.633 -19.791 1.00 36.03 288 ILE A CA 1
ATOM 2229 C C . ILE A 1 288 ? 27.312 8.451 -18.279 1.00 36.03 288 ILE A C 1
ATOM 2231 O O . ILE A 1 288 ? 27.175 7.349 -17.751 1.00 36.03 288 ILE A O 1
ATOM 2235 N N . LYS A 1 289 ? 27.561 9.554 -17.579 1.00 31.09 289 LYS A N 1
ATOM 2236 C CA . LYS A 1 289 ? 27.339 9.654 -16.141 1.00 31.09 289 LYS A CA 1
ATOM 2237 C C . LYS A 1 289 ? 25.852 9.874 -15.924 1.00 31.09 289 LYS A C 1
ATOM 2239 O O . LYS A 1 289 ? 25.271 10.799 -16.491 1.00 31.09 289 LYS A O 1
ATOM 2244 N N . GLU A 1 290 ? 25.245 9.019 -15.111 1.00 32.25 290 GLU A N 1
ATOM 2245 C CA . GLU A 1 290 ? 23.935 9.281 -14.524 1.00 32.25 290 GLU A CA 1
ATOM 2246 C C . GLU A 1 290 ? 23.936 10.714 -13.961 1.00 32.25 290 GLU A C 1
ATOM 2248 O O . GLU A 1 290 ? 24.850 11.106 -13.230 1.00 32.25 290 GLU A O 1
ATOM 2253 N N . LEU A 1 291 ? 22.964 11.534 -14.368 1.00 26.27 291 LEU A N 1
ATOM 2254 C CA . LEU A 1 291 ? 22.832 12.917 -13.909 1.00 26.27 291 LEU A CA 1
ATOM 2255 C C . LEU A 1 291 ? 22.369 12.918 -12.444 1.00 26.27 291 LEU A C 1
ATOM 2257 O O . LEU A 1 291 ? 21.202 13.133 -12.137 1.00 26.27 291 LEU A O 1
ATOM 2261 N N . VAL A 1 292 ? 23.309 12.688 -11.528 1.00 29.97 292 VAL A N 1
ATOM 2262 C CA . VAL A 1 292 ? 23.138 12.959 -10.102 1.00 29.97 292 VAL A CA 1
ATOM 2263 C C . VAL A 1 292 ? 23.518 14.415 -9.868 1.00 29.97 292 VAL A C 1
ATOM 2265 O O . VAL A 1 292 ? 24.685 14.802 -9.937 1.00 29.97 292 VAL A O 1
ATOM 2268 N N . SER A 1 293 ? 22.521 15.252 -9.592 1.00 26.00 293 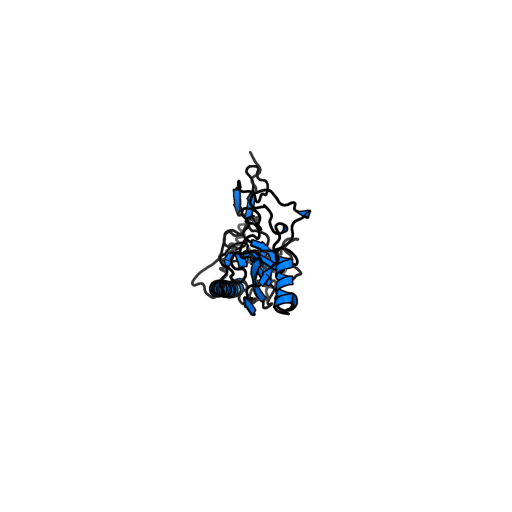SER A N 1
ATOM 2269 C CA . SER A 1 293 ? 22.755 16.618 -9.131 1.00 26.00 293 SER A CA 1
ATOM 2270 C C . SER A 1 293 ? 23.390 16.566 -7.733 1.00 26.00 293 SER A C 1
ATOM 2272 O O . SER A 1 293 ? 22.703 16.331 -6.739 1.00 26.00 293 SER A O 1
ATOM 2274 N N . LYS A 1 294 ? 24.700 16.818 -7.651 1.00 29.22 294 LYS A N 1
ATOM 2275 C CA . LYS A 1 294 ? 25.365 17.319 -6.442 1.00 29.22 294 LYS A CA 1
ATOM 2276 C C . LYS A 1 294 ? 25.589 18.814 -6.611 1.00 29.22 294 LYS A C 1
ATOM 2278 O O . LYS A 1 294 ? 26.171 19.239 -7.607 1.00 29.22 294 LYS A O 1
ATOM 2283 N N . ARG A 1 295 ? 25.181 19.602 -5.620 1.00 26.06 295 ARG A N 1
ATOM 2284 C CA . ARG A 1 295 ? 25.633 20.985 -5.484 1.00 26.06 295 ARG A CA 1
ATOM 2285 C C . ARG A 1 295 ? 26.355 21.122 -4.152 1.00 26.06 295 ARG A C 1
ATOM 2287 O O . ARG A 1 295 ? 25.722 21.341 -3.127 1.00 26.06 295 ARG A O 1
ATOM 2294 N N . ASP A 1 296 ? 27.673 20.969 -4.203 1.00 31.20 296 ASP A N 1
ATOM 2295 C CA . ASP A 1 296 ? 28.563 21.465 -3.158 1.00 31.20 296 ASP A CA 1
ATOM 2296 C C . ASP A 1 296 ? 28.772 22.972 -3.393 1.00 31.20 296 ASP A C 1
ATOM 2298 O O . ASP A 1 296 ? 28.871 23.429 -4.535 1.00 31.20 296 ASP A O 1
ATOM 2302 N N . GLY A 1 297 ? 28.714 23.749 -2.312 1.00 33.19 297 GLY A N 1
ATOM 2303 C CA . GLY A 1 297 ? 28.574 25.203 -2.342 1.00 33.19 297 GLY A CA 1
ATOM 2304 C C . GLY A 1 297 ? 29.828 25.993 -2.729 1.00 33.19 297 GLY A C 1
ATOM 2305 O O . GLY A 1 297 ? 30.937 25.674 -2.309 1.00 33.19 297 GLY A O 1
ATOM 2306 N N . ALA A 1 298 ? 29.586 27.079 -3.465 1.00 31.30 298 ALA A N 1
ATOM 2307 C CA . ALA A 1 298 ? 30.136 28.426 -3.293 1.00 31.30 298 ALA A CA 1
ATOM 2308 C C . ALA A 1 298 ? 29.200 29.404 -4.022 1.00 31.30 298 ALA A C 1
ATOM 2310 O O . ALA A 1 298 ? 28.772 29.067 -5.153 1.00 31.30 298 ALA A O 1
#

Sequence (298 aa):
MFPSIVLASALHLTPPQQASVFTPEPGYQRPKNRIAGDKAMRIIFLRTSFENDSDPTVSRHSDAEMREVGEALTSFFKIQSYGTMTVSKFEISPVVKIGKSSLYERTDKDGKEVPAKQRRAPITDAVAAAQRQLGVDFRKEFDMICVMLNASPTGGKISPPGVAALATGPQTSIFFGAKHPWRVYAHEIGHNMGFPHAWSVLDKKGEETLSTDRNFIEYGDPTTPMGKGSNSYSLIERYRMGWIGSKDTDSRFVKAFEPGEISFMAYDRPDASGCVGGYIQGDFGVEIKELVSKRDGA

Secondary structure (DSSP, 8-state):
--------------------S----TT-PPPSSSS-TTPPEEEEEEEEEETTSS-TT--SS-HHHHHHHHHHHHHHHHHHTTTS--EEEEEEPPPEEE---GGG-SB-TTSPBPPGGG---HHHHHHHHHHHHH---HHHH-SEEEEEE-S-SSSSBSSPTT--EEE-SSSSEEEESS---HHHHHHHHHHHTTPPPSEEEE-TTS-B--SSS-EEEE-S-TTSTTTT--S---HHHHHHTT-S-SSTTSTT--PPPPTT--EEEE---TT-SS---EEEE--SSS------------

pLDDT: mean 72.21, std 20.88, range [26.0, 96.75]

Radius of gyration: 25.01 Å; chains: 1; bounding box: 80×46×86 Å